Protein AF-K1Y352-F1 (afdb_monomer)

Structure (mmCIF, N/CA/C/O backbone):
data_AF-K1Y352-F1
#
_entry.id   AF-K1Y352-F1
#
loop_
_atom_site.group_PDB
_atom_site.id
_atom_site.type_symbol
_atom_site.label_atom_id
_atom_site.label_alt_id
_atom_site.label_comp_id
_atom_site.label_asym_id
_atom_site.label_entity_id
_atom_site.label_seq_id
_atom_site.pdbx_PDB_ins_code
_atom_site.Cartn_x
_atom_site.Cartn_y
_atom_site.Cartn_z
_atom_site.occupancy
_atom_site.B_iso_or_equiv
_atom_site.auth_seq_id
_atom_site.auth_comp_id
_atom_site.auth_asym_id
_atom_site.auth_atom_id
_atom_site.pdbx_PDB_model_num
ATOM 1 N N . PRO A 1 1 ? 15.267 -23.094 -13.169 1.00 86.44 1 PRO A N 1
ATOM 2 C CA . PRO A 1 1 ? 13.796 -23.038 -12.975 1.00 86.44 1 PRO A CA 1
ATOM 3 C C . PRO A 1 1 ? 13.396 -24.142 -11.999 1.00 86.44 1 PRO A C 1
ATOM 5 O O . PRO A 1 1 ? 14.123 -25.130 -11.937 1.00 86.44 1 PRO A O 1
ATOM 8 N N . LEU A 1 2 ? 12.303 -23.965 -11.250 1.00 92.88 2 LEU A N 1
ATOM 9 C CA . LEU A 1 2 ? 11.813 -25.024 -10.364 1.00 92.88 2 LEU A CA 1
ATOM 10 C C . LEU A 1 2 ? 11.357 -26.228 -11.187 1.00 92.88 2 LEU A C 1
ATOM 12 O O . LEU A 1 2 ? 10.794 -26.067 -12.274 1.00 92.88 2 LEU A O 1
ATOM 16 N N . GLN A 1 3 ? 11.619 -27.415 -10.664 1.00 96.44 3 GLN A N 1
ATOM 17 C CA . GLN A 1 3 ? 11.211 -28.686 -11.232 1.00 96.44 3 GLN A CA 1
ATOM 18 C C . GLN A 1 3 ? 10.075 -29.292 -10.413 1.00 96.44 3 GLN A C 1
ATOM 20 O O . GLN A 1 3 ? 9.779 -28.885 -9.286 1.00 96.44 3 GLN A O 1
ATOM 25 N N . LYS A 1 4 ? 9.395 -30.268 -11.016 1.00 94.38 4 LYS A N 1
ATOM 26 C CA . LYS A 1 4 ? 8.396 -31.059 -10.306 1.00 94.38 4 LYS A CA 1
ATOM 27 C C . LYS A 1 4 ? 9.062 -31.703 -9.082 1.00 94.38 4 LYS A C 1
ATOM 29 O O . LYS A 1 4 ? 10.179 -32.192 -9.183 1.00 94.38 4 LYS A O 1
ATOM 34 N N . ASP A 1 5 ? 8.350 -31.695 -7.959 1.00 95.38 5 ASP A N 1
ATOM 35 C CA . ASP A 1 5 ? 8.768 -32.285 -6.680 1.00 95.38 5 ASP A CA 1
ATOM 36 C C . ASP A 1 5 ? 9.888 -31.534 -5.924 1.00 95.38 5 ASP A C 1
ATOM 38 O O . ASP A 1 5 ? 10.295 -31.975 -4.844 1.00 95.38 5 ASP A O 1
ATOM 42 N N . ASP A 1 6 ? 10.303 -30.350 -6.397 1.00 96.25 6 ASP A N 1
ATOM 43 C CA . ASP A 1 6 ? 11.174 -29.449 -5.634 1.00 96.25 6 ASP A CA 1
ATOM 44 C C . ASP A 1 6 ? 10.541 -29.073 -4.282 1.00 96.25 6 ASP A C 1
ATOM 46 O O . ASP A 1 6 ? 9.389 -28.634 -4.193 1.00 96.25 6 ASP A O 1
ATOM 50 N N . ARG A 1 7 ? 11.324 -29.193 -3.204 1.00 94.19 7 ARG A N 1
ATOM 51 C CA . ARG A 1 7 ? 10.932 -28.789 -1.846 1.00 94.19 7 ARG A CA 1
ATOM 52 C C . ARG A 1 7 ? 11.743 -27.576 -1.407 1.00 94.19 7 ARG A C 1
ATOM 54 O O . ARG A 1 7 ? 12.943 -27.679 -1.176 1.00 94.19 7 ARG A O 1
ATOM 61 N N . LEU A 1 8 ? 11.077 -26.434 -1.252 1.00 92.88 8 LEU A N 1
ATOM 62 C CA . LEU A 1 8 ? 11.696 -25.190 -0.792 1.00 92.88 8 LEU A CA 1
ATOM 63 C C . LEU A 1 8 ? 11.428 -24.970 0.699 1.00 92.88 8 LEU A C 1
ATOM 65 O O . LEU A 1 8 ? 10.279 -24.954 1.145 1.00 92.88 8 LEU A O 1
ATOM 69 N N . CYS A 1 9 ? 12.489 -24.758 1.473 1.00 89.31 9 CYS A N 1
ATOM 70 C CA . CYS A 1 9 ? 12.366 -24.375 2.874 1.00 89.31 9 CYS A CA 1
ATOM 71 C C . CYS A 1 9 ? 11.887 -22.922 2.986 1.00 89.31 9 CYS A C 1
ATOM 73 O O . CYS A 1 9 ? 12.420 -22.025 2.334 1.00 89.31 9 CYS A O 1
ATOM 75 N N . ARG A 1 10 ? 10.904 -22.671 3.853 1.00 84.94 10 ARG A N 1
ATOM 76 C CA . ARG A 1 10 ? 10.492 -21.307 4.212 1.00 84.94 10 ARG A CA 1
ATOM 77 C C . ARG A 1 10 ? 11.432 -20.713 5.262 1.00 84.94 10 ARG A C 1
ATOM 79 O O . ARG A 1 10 ? 11.992 -21.443 6.077 1.00 84.94 10 ARG A O 1
ATOM 86 N N . GLY A 1 11 ? 11.531 -19.385 5.297 1.00 82.19 11 GLY A N 1
ATOM 87 C CA . GLY A 1 11 ? 12.202 -18.675 6.387 1.00 82.19 11 GLY A CA 1
ATOM 88 C C . GLY A 1 11 ? 11.554 -18.929 7.758 1.00 82.19 11 GLY A C 1
ATOM 89 O O . GLY A 1 11 ? 10.399 -19.367 7.860 1.00 82.19 11 GLY A O 1
ATOM 90 N N . ILE A 1 12 ? 12.309 -18.638 8.820 1.00 82.06 12 ILE A N 1
ATOM 91 C CA . ILE A 1 12 ? 11.850 -18.724 10.214 1.00 82.06 12 ILE A CA 1
ATOM 92 C C . ILE A 1 12 ? 10.720 -17.703 10.430 1.00 82.06 12 ILE A C 1
ATOM 94 O O . ILE A 1 12 ? 10.850 -16.540 10.062 1.00 82.06 12 ILE A O 1
ATOM 98 N N . GLY A 1 13 ? 9.603 -18.135 11.022 1.00 71.06 13 GLY A N 1
ATOM 99 C CA . GLY A 1 13 ? 8.450 -17.275 11.319 1.00 71.06 13 GLY A CA 1
ATOM 100 C C . GLY A 1 13 ? 7.119 -18.025 11.293 1.00 71.06 13 GLY A C 1
ATOM 101 O O . GLY A 1 13 ? 7.054 -19.178 10.872 1.00 71.06 13 GLY A O 1
ATOM 102 N N . SER A 1 14 ? 6.042 -17.386 11.737 1.00 66.44 14 SER A N 1
ATOM 103 C CA . SER A 1 14 ? 4.673 -17.823 11.438 1.00 66.44 14 SER A CA 1
ATOM 104 C C . SER A 1 14 ? 3.983 -16.684 10.696 1.00 66.44 14 SER A C 1
ATOM 106 O O . SER A 1 14 ? 4.197 -15.523 11.035 1.00 66.44 14 SER A O 1
ATOM 108 N N . LEU A 1 15 ? 3.213 -17.004 9.656 1.00 62.47 15 LEU A N 1
ATOM 109 C CA . LEU A 1 15 ? 2.310 -16.057 9.006 1.00 62.47 15 LEU A CA 1
ATOM 110 C C . LEU A 1 15 ? 0.922 -16.338 9.588 1.00 62.47 15 LEU A C 1
ATOM 112 O O . LEU A 1 15 ? 0.256 -17.244 9.092 1.00 62.47 15 LEU A O 1
ATOM 116 N N . PRO A 1 16 ? 0.519 -15.671 10.686 1.00 61.06 16 PRO A N 1
ATOM 117 C CA . PRO A 1 16 ? -0.725 -16.009 11.366 1.00 61.06 16 PRO A CA 1
ATOM 118 C C . PRO A 1 16 ? -1.948 -15.709 10.496 1.00 61.06 16 PRO A C 1
ATOM 120 O O . PRO A 1 16 ? -2.931 -16.427 10.601 1.00 61.06 16 PRO A O 1
ATOM 123 N N . GLU A 1 17 ? -1.873 -14.699 9.620 1.00 63.72 17 GLU A N 1
ATOM 124 C CA . GLU A 1 17 ? -2.944 -14.304 8.700 1.00 63.72 17 GLU A CA 1
ATOM 125 C C . GLU A 1 17 ? -2.365 -13.702 7.399 1.00 63.72 17 GLU A C 1
ATOM 127 O O . GLU A 1 17 ? -1.307 -13.058 7.431 1.00 63.72 17 GLU A O 1
ATOM 132 N N . PRO A 1 18 ? -3.037 -13.866 6.243 1.00 67.50 18 PRO A N 1
ATOM 133 C CA . PRO A 1 18 ? -2.634 -13.242 4.989 1.00 67.50 18 PRO A CA 1
ATOM 134 C C . PRO A 1 18 ? -2.855 -11.725 5.034 1.00 67.50 18 PRO A C 1
ATOM 136 O O . PRO A 1 18 ? -3.981 -11.239 5.157 1.00 67.50 18 PRO A O 1
ATOM 139 N N . ARG A 1 19 ? -1.773 -10.960 4.870 1.00 73.00 19 ARG A N 1
ATOM 140 C CA . ARG A 1 19 ? -1.832 -9.498 4.728 1.00 73.00 19 ARG A CA 1
ATOM 141 C C . ARG A 1 19 ? -2.218 -9.122 3.296 1.00 73.00 19 ARG A C 1
ATOM 143 O O . ARG A 1 19 ? -1.859 -9.820 2.348 1.00 73.00 19 ARG A O 1
ATOM 150 N N . ARG A 1 20 ? -2.954 -8.021 3.128 1.00 72.75 20 ARG A N 1
ATOM 151 C CA . ARG A 1 20 ? -3.373 -7.510 1.813 1.00 72.75 20 ARG A CA 1
ATOM 152 C C . ARG A 1 20 ? -2.906 -6.077 1.620 1.00 72.75 20 ARG A C 1
ATOM 154 O O . ARG A 1 20 ? -2.996 -5.267 2.536 1.00 72.75 20 ARG A O 1
ATOM 161 N N . ILE A 1 21 ? -2.452 -5.781 0.410 1.00 80.38 21 ILE A N 1
ATOM 162 C CA . ILE A 1 21 ? -2.125 -4.425 -0.025 1.00 80.38 21 ILE A CA 1
ATOM 163 C C . ILE A 1 21 ? -3.425 -3.766 -0.528 1.00 80.38 21 ILE A C 1
ATOM 165 O O . ILE A 1 21 ? -4.210 -4.449 -1.196 1.00 80.38 21 ILE A O 1
ATOM 169 N N . PRO A 1 22 ? -3.687 -2.482 -0.216 1.00 77.94 22 PRO A N 1
ATOM 170 C CA . PRO A 1 22 ? -4.797 -1.737 -0.808 1.00 77.94 22 PRO A CA 1
ATOM 171 C C . PRO A 1 22 ? -4.781 -1.808 -2.339 1.00 77.94 22 PRO A C 1
ATOM 173 O O . PRO A 1 22 ? -3.720 -1.710 -2.957 1.00 77.94 22 PRO A O 1
ATOM 176 N N . MET A 1 23 ? -5.951 -1.975 -2.960 1.00 82.56 23 MET A N 1
ATOM 177 C CA . MET A 1 23 ? -6.059 -2.184 -4.412 1.00 82.56 23 MET A CA 1
ATOM 178 C C . MET A 1 23 ? -5.504 -1.006 -5.220 1.00 82.56 23 MET A C 1
ATOM 180 O O . MET A 1 23 ? -4.997 -1.201 -6.320 1.00 82.56 23 MET A O 1
ATOM 184 N N . GLU A 1 24 ? -5.569 0.203 -4.670 1.00 84.12 24 GLU A N 1
ATOM 185 C CA . GLU A 1 24 ? -4.992 1.418 -5.241 1.00 84.12 24 GLU A CA 1
ATOM 186 C C . GLU A 1 24 ? -3.457 1.398 -5.335 1.00 84.12 24 GLU A C 1
ATOM 188 O O . GLU A 1 24 ? -2.897 2.103 -6.171 1.00 84.12 24 GLU A O 1
ATOM 193 N N . LEU A 1 25 ? -2.781 0.580 -4.521 1.00 84.69 25 LEU A N 1
ATOM 194 C CA . LEU A 1 25 ? -1.322 0.433 -4.523 1.00 84.69 25 LEU A CA 1
ATOM 195 C C . LEU A 1 25 ? -0.847 -0.759 -5.367 1.00 84.69 25 LEU A C 1
ATOM 197 O O . LEU A 1 25 ? 0.357 -0.938 -5.550 1.00 84.69 25 LEU A O 1
ATOM 201 N N . VAL A 1 26 ? -1.767 -1.579 -5.883 1.00 88.12 26 VAL A N 1
ATOM 202 C CA . VAL A 1 26 ? -1.433 -2.679 -6.793 1.00 88.12 26 VAL A CA 1
ATOM 203 C C . VAL A 1 26 ? -1.160 -2.099 -8.188 1.00 88.12 26 VAL A C 1
ATOM 205 O O . VAL A 1 26 ? -2.038 -1.428 -8.742 1.00 88.12 26 VAL A O 1
ATOM 208 N N . PRO A 1 27 ? 0.023 -2.342 -8.788 1.00 87.44 27 PRO A N 1
ATOM 209 C CA . PRO A 1 27 ? 0.328 -1.860 -10.130 1.00 87.44 27 PRO A CA 1
ATOM 210 C C . PRO A 1 27 ? -0.682 -2.367 -11.163 1.00 87.44 27 PRO A C 1
ATOM 212 O O . PRO A 1 27 ? -1.068 -3.536 -11.154 1.00 87.44 27 PRO A O 1
ATOM 215 N N . LYS A 1 28 ? -1.090 -1.485 -12.079 1.00 87.69 28 LYS A N 1
ATOM 216 C CA . LYS A 1 28 ? -1.951 -1.830 -13.216 1.00 87.69 28 LYS A CA 1
ATOM 217 C C . LYS A 1 28 ? -1.100 -1.929 -14.474 1.00 87.69 28 LYS A C 1
ATOM 219 O O . LYS A 1 28 ? -0.538 -0.926 -14.907 1.00 87.69 28 LYS A O 1
ATOM 224 N N . TYR A 1 29 ? -1.037 -3.118 -15.059 1.00 89.00 29 TYR A N 1
ATOM 225 C CA . TYR A 1 29 ? -0.345 -3.366 -16.321 1.00 89.00 29 TYR A CA 1
ATOM 226 C C . TYR A 1 29 ? -1.337 -3.232 -17.475 1.00 89.00 29 TYR A C 1
ATOM 228 O O . TYR A 1 29 ? -2.445 -3.762 -17.407 1.00 89.00 29 TYR A O 1
ATOM 236 N N . GLN A 1 30 ? -0.961 -2.468 -18.496 1.00 90.88 30 GLN A N 1
ATOM 237 C CA . GLN A 1 30 ? -1.791 -2.177 -19.665 1.00 90.88 30 GLN A CA 1
ATOM 238 C C . GLN A 1 30 ? -1.119 -2.742 -20.914 1.00 90.88 30 GLN A C 1
ATOM 240 O O . GLN A 1 30 ? 0.101 -2.882 -20.942 1.00 90.88 30 GLN A O 1
ATOM 245 N N . GLU A 1 31 ? -1.901 -3.010 -21.958 1.00 94.12 31 GLU A N 1
ATOM 246 C CA . GLU A 1 31 ? -1.365 -3.474 -23.246 1.00 94.12 31 GLU A CA 1
ATOM 247 C C . GLU A 1 31 ? -0.503 -2.412 -23.940 1.00 94.12 31 GLU A C 1
ATOM 249 O O . GLU A 1 31 ? 0.451 -2.756 -24.634 1.00 94.12 31 GLU A O 1
ATOM 254 N N . ARG A 1 32 ? -0.820 -1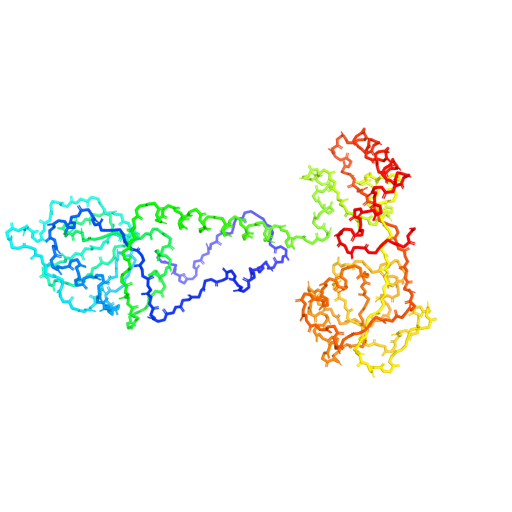.127 -23.727 1.00 96.75 32 ARG A N 1
ATOM 255 C CA . ARG A 1 32 ? -0.026 0.018 -24.183 1.00 96.75 32 ARG A CA 1
ATOM 256 C C . ARG A 1 32 ? 0.796 0.563 -23.023 1.00 96.75 32 ARG A C 1
ATOM 258 O O . ARG A 1 32 ? 0.253 1.102 -22.060 1.00 96.75 32 ARG A O 1
ATOM 265 N N . ILE A 1 33 ? 2.110 0.429 -23.128 1.00 97.38 33 ILE A N 1
ATOM 266 C CA . ILE A 1 33 ? 3.076 0.715 -22.072 1.00 97.38 33 ILE A CA 1
ATOM 267 C C . ILE A 1 33 ? 3.878 1.958 -22.454 1.00 97.38 33 ILE A C 1
ATOM 269 O O . ILE A 1 33 ? 4.450 2.044 -23.539 1.00 97.38 33 ILE A O 1
ATOM 273 N N . ILE A 1 34 ? 3.952 2.924 -21.543 1.00 97.56 34 ILE A N 1
ATOM 274 C CA . ILE A 1 34 ? 4.852 4.071 -21.676 1.00 97.56 34 ILE A CA 1
ATOM 275 C C . ILE A 1 34 ? 6.078 3.791 -20.814 1.00 97.56 34 ILE A C 1
ATOM 277 O O . ILE A 1 34 ? 5.950 3.612 -19.603 1.00 97.56 34 ILE A O 1
ATOM 281 N N . LEU A 1 35 ? 7.253 3.751 -21.439 1.00 98.12 35 LEU A N 1
ATOM 282 C CA . LEU A 1 35 ? 8.529 3.570 -20.753 1.00 98.12 35 LEU A CA 1
ATOM 283 C C . LEU A 1 35 ? 9.315 4.874 -20.782 1.00 98.12 35 LEU A C 1
ATOM 285 O O . LEU A 1 35 ? 9.654 5.387 -21.849 1.00 98.12 35 LEU A O 1
ATOM 289 N N . ARG A 1 36 ? 9.636 5.414 -19.610 1.00 98.56 36 ARG A N 1
ATOM 290 C CA . ARG A 1 36 ? 10.469 6.611 -19.503 1.00 98.56 36 ARG A CA 1
ATOM 291 C C . ARG A 1 36 ? 11.935 6.240 -19.667 1.00 98.56 36 ARG A C 1
ATOM 293 O O . ARG A 1 36 ? 12.423 5.319 -19.010 1.00 98.56 36 ARG A O 1
ATOM 300 N N . ALA A 1 37 ? 12.636 6.964 -20.530 1.00 98.44 37 ALA A N 1
ATOM 301 C CA . ALA A 1 37 ? 14.027 6.699 -20.857 1.00 98.44 37 ALA A CA 1
ATOM 302 C C . ALA A 1 37 ? 14.850 7.988 -20.952 1.00 98.44 37 ALA A C 1
ATOM 304 O O . ALA A 1 37 ? 14.383 9.013 -21.454 1.00 98.44 37 ALA A O 1
ATOM 305 N N . ILE A 1 38 ? 16.091 7.903 -20.480 1.00 98.19 38 ILE A N 1
ATOM 306 C CA . ILE A 1 38 ? 17.109 8.944 -20.632 1.00 98.19 38 ILE A CA 1
ATOM 307 C C . ILE A 1 38 ? 17.900 8.624 -21.911 1.00 98.19 38 ILE A C 1
ATOM 309 O O . ILE A 1 38 ? 18.318 7.474 -22.056 1.00 98.19 38 ILE A O 1
ATOM 313 N N . PRO A 1 39 ? 18.104 9.573 -22.843 1.00 97.69 39 PRO A N 1
ATOM 314 C CA . PRO A 1 39 ? 18.981 9.365 -23.994 1.00 97.69 39 PRO A CA 1
ATOM 315 C C . PRO A 1 39 ? 20.402 8.976 -23.571 1.00 97.69 39 PRO A C 1
ATOM 317 O O . PRO A 1 39 ? 20.900 9.434 -22.544 1.00 97.69 39 PRO A O 1
ATOM 320 N N . GLY A 1 40 ? 21.041 8.135 -24.375 1.00 93.50 40 GLY A N 1
ATOM 321 C CA . GLY A 1 40 ? 22.422 7.716 -24.185 1.00 93.50 40 GLY A CA 1
ATOM 322 C C . GLY A 1 40 ? 22.568 6.317 -23.581 1.00 93.50 40 GLY A C 1
ATOM 323 O O . GLY A 1 40 ? 21.583 5.677 -23.185 1.00 93.50 40 GLY A O 1
ATOM 324 N N . PRO A 1 41 ? 23.808 5.804 -23.514 1.00 92.38 41 PRO A N 1
ATOM 325 C CA . PRO A 1 41 ? 25.063 6.569 -23.579 1.00 92.38 41 PRO A CA 1
ATOM 326 C C . PRO A 1 41 ? 25.622 6.898 -24.976 1.00 92.38 41 PRO A C 1
ATOM 328 O O . PRO A 1 41 ? 26.569 7.672 -25.045 1.00 92.38 41 PRO A O 1
ATOM 331 N N . GLN A 1 42 ? 25.104 6.317 -26.064 1.00 94.12 42 GLN A N 1
ATOM 332 C CA . GLN A 1 42 ? 25.580 6.593 -27.432 1.00 94.12 42 GLN A CA 1
ATOM 333 C C . GLN A 1 42 ? 24.505 7.270 -28.293 1.00 94.12 42 GLN A C 1
ATOM 335 O O . GLN A 1 42 ? 24.367 6.977 -29.478 1.00 94.12 42 GLN A O 1
ATOM 340 N N . ASP A 1 43 ? 23.698 8.148 -27.703 1.00 94.19 43 ASP A N 1
ATOM 341 C CA . ASP A 1 43 ? 22.626 8.866 -28.397 1.00 94.19 43 ASP A CA 1
ATOM 342 C C . ASP A 1 43 ? 23.146 9.774 -29.522 1.00 94.19 43 ASP A C 1
ATOM 344 O O . ASP A 1 43 ? 22.474 9.929 -30.543 1.00 94.19 43 ASP A O 1
ATOM 348 N N . ASP A 1 44 ? 24.389 10.256 -29.420 1.00 94.00 44 ASP A N 1
ATOM 349 C CA . ASP A 1 44 ? 25.090 10.991 -30.483 1.00 94.00 44 ASP A CA 1
ATOM 350 C C . ASP A 1 44 ? 25.275 10.171 -31.781 1.00 94.00 44 ASP A C 1
ATOM 352 O O . ASP A 1 44 ? 25.634 10.719 -32.827 1.00 94.00 44 ASP A O 1
ATOM 356 N N . TYR A 1 45 ? 25.027 8.855 -31.751 1.00 94.12 45 TYR A N 1
ATOM 357 C CA . TYR A 1 45 ? 25.106 7.984 -32.928 1.00 94.12 45 TYR A CA 1
ATOM 358 C C . TYR A 1 45 ? 23.775 7.926 -33.687 1.00 94.12 45 TYR A C 1
ATOM 360 O O . TYR A 1 45 ? 23.727 7.306 -34.748 1.00 94.12 45 TYR A O 1
ATOM 368 N N . PHE A 1 46 ? 22.705 8.548 -33.182 1.00 93.00 46 PHE A N 1
ATOM 369 C CA . PHE A 1 46 ? 21.339 8.294 -33.641 1.00 93.00 46 PHE A CA 1
ATOM 370 C C . PHE A 1 46 ? 20.506 9.549 -33.918 1.00 93.00 46 PHE A C 1
ATOM 372 O O . PHE A 1 46 ? 19.304 9.435 -33.820 1.00 93.00 46 PHE A O 1
ATOM 379 N N . GLU A 1 47 ? 21.065 10.712 -34.272 1.00 87.50 47 GLU A N 1
ATOM 380 C CA . GLU A 1 47 ? 20.326 11.980 -34.531 1.00 87.50 47 GLU A CA 1
ATOM 381 C C . GLU A 1 47 ? 18.842 11.820 -34.976 1.00 87.50 47 GLU A C 1
ATOM 383 O O . GLU A 1 47 ? 17.952 11.897 -34.134 1.00 87.50 47 GLU A O 1
ATOM 388 N N . GLU A 1 48 ? 18.547 11.498 -36.245 1.00 91.00 48 GLU A N 1
ATOM 389 C CA . GLU A 1 48 ? 17.162 11.246 -36.724 1.00 91.00 48 GLU A CA 1
ATOM 390 C C . GLU A 1 48 ? 16.497 10.006 -36.081 1.00 91.00 48 GLU A C 1
ATOM 392 O O . GLU A 1 48 ? 15.270 9.884 -35.973 1.00 91.00 48 GLU A O 1
ATOM 397 N N . GLY A 1 49 ? 17.313 9.040 -35.664 1.00 95.12 49 GLY A N 1
ATOM 398 C CA . GLY A 1 49 ? 16.884 7.832 -34.969 1.00 95.12 49 GLY A CA 1
ATOM 399 C C . GLY A 1 49 ? 16.320 8.098 -33.570 1.00 95.12 49 GLY A C 1
ATOM 400 O O . GLY A 1 49 ? 15.406 7.387 -33.160 1.00 95.12 49 GLY A O 1
ATOM 401 N N . LEU A 1 50 ? 16.792 9.126 -32.856 1.00 96.44 50 LEU A N 1
ATOM 402 C CA . LEU A 1 50 ? 16.272 9.552 -31.553 1.00 96.44 50 LEU A CA 1
ATOM 403 C C . LEU A 1 50 ? 14.842 10.054 -31.691 1.00 96.44 50 LEU A C 1
ATOM 405 O O . LEU A 1 50 ? 13.973 9.652 -30.914 1.00 96.44 50 LEU A O 1
ATOM 409 N N . ASP A 1 51 ? 14.589 10.882 -32.702 1.00 96.25 51 ASP A N 1
ATOM 410 C CA . ASP A 1 51 ? 13.247 11.383 -32.982 1.00 96.25 51 ASP A CA 1
ATOM 411 C C . ASP A 1 51 ? 12.314 10.223 -33.322 1.00 96.25 51 ASP A C 1
ATOM 413 O O . ASP A 1 51 ? 11.226 10.115 -32.753 1.00 96.25 51 ASP A O 1
ATOM 417 N N . THR A 1 52 ? 12.768 9.286 -34.161 1.00 97.69 52 THR A N 1
ATOM 418 C CA . THR A 1 52 ? 12.018 8.058 -34.472 1.00 97.69 52 THR A CA 1
ATOM 419 C C . THR A 1 52 ? 11.725 7.252 -33.203 1.00 97.69 52 THR A C 1
ATOM 421 O O . THR A 1 52 ? 10.582 6.858 -32.974 1.00 97.69 52 THR A O 1
ATOM 424 N N . PHE A 1 53 ? 12.724 7.053 -32.342 1.00 98.31 53 PHE A N 1
ATOM 425 C CA . PHE A 1 53 ? 12.623 6.269 -31.112 1.00 98.31 53 PHE A CA 1
ATOM 426 C C . PHE A 1 53 ? 11.620 6.842 -30.101 1.00 98.31 53 PHE A C 1
ATOM 428 O O . PHE A 1 53 ? 10.835 6.090 -29.524 1.00 98.31 53 PHE A O 1
ATOM 435 N N . PHE A 1 54 ? 11.610 8.162 -29.892 1.00 98.19 54 PHE A N 1
ATOM 436 C CA . PHE A 1 54 ? 10.720 8.808 -28.917 1.00 98.19 54 PHE A CA 1
ATOM 437 C C . PHE A 1 54 ? 9.336 9.185 -29.478 1.00 98.19 54 PHE A C 1
ATOM 439 O O . PHE A 1 54 ? 8.400 9.422 -28.707 1.00 98.19 54 PHE A O 1
ATOM 446 N N . SER A 1 55 ? 9.172 9.245 -30.803 1.00 97.56 55 SER A N 1
ATOM 447 C CA . SER A 1 55 ? 7.880 9.558 -31.437 1.00 97.56 55 SER A CA 1
ATOM 448 C C . SER A 1 55 ? 7.068 8.326 -31.840 1.00 97.56 55 SER A C 1
ATOM 450 O O . SER A 1 55 ? 5.840 8.418 -31.905 1.00 97.56 55 SER A O 1
ATOM 452 N N . SER A 1 56 ? 7.724 7.184 -32.067 1.00 98.00 56 SER A N 1
ATOM 453 C CA . SER A 1 56 ? 7.088 5.965 -32.576 1.00 98.00 56 SER A CA 1
ATOM 454 C C . SER A 1 56 ? 6.552 5.046 -31.480 1.00 98.00 56 SER A C 1
ATOM 456 O O . SER A 1 56 ? 6.908 5.142 -30.303 1.00 98.00 56 SER A O 1
ATOM 458 N N . GLU A 1 57 ? 5.709 4.106 -31.901 1.00 98.19 57 GLU A N 1
ATOM 459 C CA . GLU A 1 57 ? 5.320 2.945 -31.105 1.00 98.19 57 GLU A CA 1
ATOM 460 C C . GLU A 1 57 ? 6.014 1.691 -31.628 1.00 98.19 57 GLU A C 1
ATOM 462 O O . GLU A 1 57 ? 6.218 1.527 -32.833 1.00 98.19 57 GLU A O 1
ATOM 467 N N . PHE A 1 58 ? 6.350 0.795 -30.708 1.00 98.56 58 PHE A N 1
ATOM 468 C CA . PHE A 1 58 ? 6.980 -0.482 -31.003 1.00 98.56 58 PHE A CA 1
ATOM 469 C C . PHE A 1 58 ? 6.172 -1.618 -30.386 1.00 98.56 58 PHE A C 1
ATOM 471 O O . PHE A 1 58 ? 5.615 -1.471 -29.305 1.00 98.56 58 PHE A O 1
ATOM 478 N N . VAL A 1 59 ? 6.128 -2.768 -31.043 1.00 98.56 59 VAL A N 1
ATOM 479 C CA . VAL A 1 59 ? 5.409 -3.958 -30.583 1.00 98.56 59 VAL A CA 1
ATOM 480 C C . VAL A 1 59 ? 6.401 -4.951 -29.991 1.00 98.56 59 VAL A C 1
ATOM 482 O O . VAL A 1 59 ? 7.415 -5.267 -30.618 1.00 98.56 59 VAL A O 1
ATOM 485 N N . VAL A 1 60 ? 6.110 -5.470 -28.798 1.00 98.25 60 VAL A N 1
ATOM 486 C CA . VAL A 1 60 ? 6.885 -6.551 -28.177 1.00 98.25 60 VAL A CA 1
ATOM 487 C C . VAL A 1 60 ? 6.801 -7.794 -29.060 1.00 98.25 60 VAL A C 1
ATOM 489 O O . VAL A 1 60 ? 5.710 -8.281 -29.360 1.00 98.25 60 VAL A O 1
ATOM 492 N N . SER A 1 61 ? 7.954 -8.302 -29.491 1.00 97.44 61 SER A N 1
ATOM 493 C CA . SER A 1 61 ? 8.032 -9.496 -30.336 1.00 97.44 61 SER A CA 1
ATOM 494 C C . SER A 1 61 ? 7.961 -10.789 -29.514 1.00 97.44 61 SER A C 1
ATOM 496 O O . SER A 1 61 ? 7.998 -10.769 -28.285 1.00 97.44 61 SER A O 1
ATOM 498 N N . HIS A 1 62 ? 7.921 -11.937 -30.196 1.00 95.94 62 HIS A N 1
ATOM 499 C CA . HIS A 1 62 ? 8.051 -13.247 -29.549 1.00 95.94 62 HIS A CA 1
ATOM 500 C C . HIS A 1 62 ? 9.457 -13.513 -28.976 1.00 95.94 62 HIS A C 1
ATOM 502 O O . HIS A 1 62 ? 9.618 -14.412 -28.154 1.00 95.94 62 HIS A O 1
ATOM 508 N N . GLU A 1 63 ? 10.465 -12.722 -29.355 1.00 94.25 63 GLU A N 1
ATOM 509 C CA . GLU A 1 63 ? 11.816 -12.778 -28.790 1.00 94.25 63 GLU A CA 1
ATOM 510 C C . GLU A 1 63 ? 11.924 -11.870 -27.551 1.00 94.25 63 GLU A C 1
ATOM 512 O O . GLU A 1 63 ? 12.637 -10.862 -27.538 1.00 94.25 63 GLU A O 1
ATOM 517 N N . ALA A 1 64 ? 11.178 -12.222 -26.502 1.00 92.50 64 ALA A N 1
ATOM 518 C CA . ALA A 1 64 ? 11.162 -11.518 -25.223 1.00 92.50 64 ALA A CA 1
ATOM 519 C C . ALA A 1 64 ? 11.434 -12.487 -24.065 1.00 92.50 64 ALA A C 1
ATOM 521 O O . ALA A 1 64 ? 10.687 -13.440 -23.840 1.00 92.50 64 ALA A O 1
ATOM 522 N N . ASN A 1 65 ? 12.526 -12.265 -23.332 1.00 93.38 65 ASN A N 1
ATOM 523 C CA . ASN A 1 65 ? 12.917 -13.094 -22.193 1.00 93.38 65 ASN A CA 1
ATOM 524 C C . ASN A 1 65 ? 13.691 -12.278 -21.138 1.00 93.38 65 ASN A C 1
ATOM 526 O O . ASN A 1 65 ? 13.791 -11.056 -21.208 1.00 93.38 65 ASN A O 1
ATOM 530 N N . ARG A 1 66 ? 14.241 -12.957 -20.126 1.00 92.00 66 ARG A N 1
ATOM 531 C CA . ARG A 1 66 ? 14.952 -12.327 -18.999 1.00 92.00 66 ARG A CA 1
ATOM 532 C C . ARG A 1 66 ? 16.298 -11.682 -19.371 1.00 92.00 66 ARG A C 1
ATOM 534 O O . ARG A 1 66 ? 16.816 -10.900 -18.572 1.00 92.00 66 ARG A O 1
ATOM 541 N N . MET A 1 67 ? 16.838 -11.960 -20.561 1.00 92.31 67 MET A N 1
ATOM 542 C CA . MET A 1 67 ? 18.021 -11.284 -21.108 1.00 92.31 67 MET A CA 1
ATOM 543 C C . MET A 1 67 ? 17.632 -9.957 -21.764 1.00 92.31 67 MET A C 1
ATOM 545 O O . MET A 1 67 ? 18.275 -8.935 -21.525 1.00 92.31 67 MET A O 1
ATOM 549 N N . GLY A 1 68 ? 16.548 -9.944 -22.540 1.00 94.88 68 GLY A N 1
ATOM 550 C CA . GLY A 1 68 ? 16.047 -8.728 -23.162 1.00 94.88 68 GLY A CA 1
ATOM 551 C C . GLY A 1 68 ? 14.754 -8.918 -23.944 1.00 94.88 68 GLY A C 1
ATOM 552 O O . GLY A 1 68 ? 14.311 -10.034 -24.213 1.00 94.88 68 GLY A O 1
ATOM 553 N N . TYR A 1 69 ? 14.136 -7.791 -24.279 1.00 97.38 69 TYR A N 1
ATOM 554 C CA . TYR A 1 69 ? 12.876 -7.709 -25.007 1.00 97.38 69 TYR A CA 1
ATOM 555 C C . TYR A 1 69 ? 13.139 -7.076 -26.364 1.00 97.38 69 TYR A C 1
ATOM 557 O O . TYR A 1 69 ? 13.397 -5.872 -26.445 1.00 97.38 69 TYR A O 1
ATOM 565 N N . ARG A 1 70 ? 13.081 -7.883 -27.428 1.00 97.44 70 ARG A N 1
ATOM 566 C CA . ARG A 1 70 ? 13.155 -7.371 -28.795 1.00 97.44 70 ARG A CA 1
ATOM 567 C C . ARG A 1 70 ? 11.814 -6.782 -29.200 1.00 97.44 70 ARG A C 1
ATOM 569 O O . ARG A 1 70 ? 10.766 -7.416 -29.037 1.00 97.44 70 ARG A O 1
ATOM 576 N N . LEU A 1 71 ? 11.868 -5.588 -29.769 1.00 98.38 71 LEU A N 1
ATOM 577 C CA . LEU A 1 71 ? 10.712 -4.857 -30.254 1.00 98.38 71 LEU A CA 1
ATOM 578 C C . LEU A 1 71 ? 10.705 -4.812 -31.781 1.00 98.38 71 LEU A C 1
ATOM 580 O O . LEU A 1 71 ? 11.749 -4.911 -32.419 1.00 98.38 71 LEU A O 1
ATOM 584 N N . THR A 1 72 ? 9.517 -4.658 -32.353 1.00 98.19 72 THR A N 1
ATOM 585 C CA . THR A 1 72 ? 9.297 -4.488 -33.792 1.00 98.19 72 THR A CA 1
ATOM 586 C C . THR A 1 72 ? 8.592 -3.166 -34.060 1.00 98.19 72 THR A C 1
ATOM 588 O O . THR A 1 72 ? 7.651 -2.815 -33.354 1.00 98.19 72 THR A O 1
ATOM 591 N N . GLY A 1 73 ? 9.045 -2.403 -35.048 1.00 97.56 73 GLY A N 1
ATOM 592 C CA . GLY A 1 73 ? 8.464 -1.104 -35.382 1.00 97.56 73 GLY A CA 1
ATOM 593 C C . GLY A 1 73 ? 9.284 -0.349 -36.428 1.00 97.56 73 GLY A C 1
ATOM 594 O O . GLY A 1 73 ? 10.086 -0.967 -37.142 1.00 97.56 73 GLY A O 1
ATOM 595 N N . PRO A 1 74 ? 9.098 0.979 -36.535 1.00 97.62 74 PRO A N 1
ATOM 596 C CA . PRO A 1 74 ? 9.898 1.819 -37.419 1.00 97.62 74 PRO A CA 1
ATOM 597 C C . PRO A 1 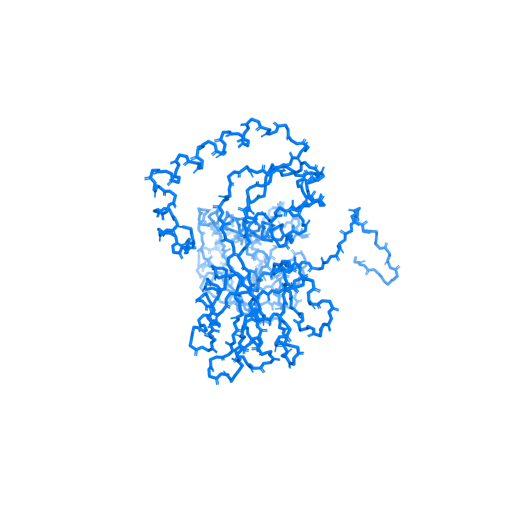74 ? 11.396 1.625 -37.165 1.00 97.62 74 PRO A C 1
ATOM 599 O O . PRO A 1 74 ? 11.855 1.689 -36.026 1.00 97.62 74 PRO A O 1
ATOM 602 N N . ALA A 1 75 ? 12.157 1.360 -38.228 1.00 96.62 75 ALA A N 1
ATOM 603 C CA . ALA A 1 75 ? 13.588 1.113 -38.110 1.00 96.62 75 ALA A CA 1
ATOM 604 C C . ALA A 1 75 ? 14.318 2.382 -37.649 1.00 96.62 75 ALA A C 1
ATOM 606 O O . ALA A 1 75 ? 14.222 3.435 -38.282 1.00 96.62 75 ALA A O 1
ATOM 607 N N . ILE A 1 76 ? 15.077 2.264 -36.563 1.00 96.94 76 ILE A N 1
ATOM 608 C CA . ILE A 1 76 ? 15.866 3.366 -36.017 1.00 96.94 76 ILE A CA 1
ATOM 609 C C . ILE A 1 76 ? 17.155 3.479 -36.813 1.00 96.94 76 ILE A C 1
ATOM 611 O O . ILE A 1 76 ? 17.975 2.559 -36.842 1.00 96.94 76 ILE A O 1
ATOM 615 N N . LYS A 1 77 ? 17.327 4.626 -37.467 1.00 93.88 77 LYS A N 1
ATOM 616 C CA . LYS A 1 77 ? 18.516 4.905 -38.264 1.00 93.88 77 LYS A CA 1
ATOM 617 C C . LYS A 1 77 ? 19.667 5.340 -37.374 1.00 93.88 77 LYS A C 1
ATOM 619 O O . LYS A 1 77 ? 19.527 6.217 -36.524 1.00 93.88 77 LYS A O 1
ATOM 624 N N . GLN A 1 78 ? 20.821 4.747 -37.629 1.00 90.88 78 GLN A N 1
ATOM 625 C CA . GLN A 1 78 ? 22.086 5.204 -37.087 1.00 90.88 78 GLN A 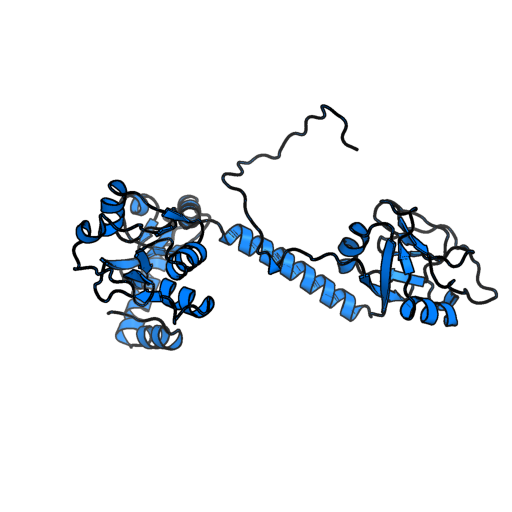CA 1
ATOM 626 C C . GLN A 1 78 ? 22.732 6.204 -38.054 1.00 90.88 78 GLN A C 1
ATOM 628 O O . GLN A 1 78 ? 22.560 6.113 -39.271 1.00 90.88 78 GLN A O 1
ATOM 633 N N . LYS A 1 79 ? 23.490 7.158 -37.516 1.00 90.31 79 LYS A N 1
ATOM 634 C CA . LYS A 1 79 ? 24.240 8.149 -38.285 1.00 90.31 79 LYS A CA 1
ATOM 635 C C . LYS A 1 79 ? 25.289 7.473 -39.171 1.00 90.31 79 LYS A C 1
ATOM 637 O O . LYS A 1 79 ? 26.027 6.593 -38.722 1.00 90.31 79 LYS A O 1
ATOM 642 N N . ALA A 1 80 ? 25.392 7.925 -40.421 1.00 85.12 80 ALA A N 1
ATOM 643 C CA . ALA A 1 80 ? 26.390 7.429 -41.363 1.00 85.12 80 ALA A CA 1
ATOM 644 C C . ALA A 1 80 ? 27.820 7.598 -40.812 1.00 85.12 80 ALA A C 1
ATOM 646 O O . ALA A 1 80 ? 28.158 8.626 -40.225 1.00 85.12 80 ALA A O 1
ATOM 647 N N . GLY A 1 81 ? 28.660 6.576 -40.999 1.00 82.44 81 GLY A N 1
ATOM 648 C CA . GLY A 1 81 ? 30.057 6.574 -40.549 1.00 82.44 81 GLY A CA 1
ATOM 649 C C . GLY A 1 81 ? 30.276 6.218 -39.072 1.00 82.44 81 GLY A C 1
ATOM 650 O O . GLY A 1 81 ? 31.425 6.094 -38.653 1.00 82.44 81 GLY A O 1
ATOM 651 N N . LYS A 1 82 ? 29.216 6.013 -38.278 1.00 86.38 82 LYS A N 1
ATOM 652 C CA . LYS A 1 82 ? 29.328 5.448 -36.924 1.00 86.38 82 LYS A CA 1
ATOM 653 C C . LYS A 1 82 ? 29.290 3.914 -36.981 1.00 86.38 82 LYS A C 1
ATOM 655 O O . LYS A 1 82 ? 28.569 3.360 -37.811 1.00 86.38 82 LYS A O 1
ATOM 660 N N . PRO A 1 83 ? 30.040 3.206 -36.118 1.00 82.12 83 PRO A N 1
ATOM 661 C CA . PRO A 1 83 ? 30.040 1.750 -36.124 1.00 82.12 83 PRO A CA 1
ATOM 662 C C . PRO A 1 83 ? 28.717 1.201 -35.567 1.00 82.12 83 PRO A C 1
ATOM 664 O O . PRO A 1 83 ? 28.209 1.677 -34.550 1.00 82.12 83 PRO A O 1
ATOM 667 N N . SER A 1 84 ? 28.175 0.167 -36.214 1.00 72.38 84 SER A N 1
ATOM 668 C CA . SER A 1 84 ? 26.960 -0.541 -35.772 1.00 72.38 84 SER A CA 1
ATOM 669 C C . SER A 1 84 ? 27.193 -1.473 -34.580 1.00 72.38 84 SER A C 1
ATOM 671 O O . SER A 1 84 ? 26.251 -2.013 -34.004 1.00 72.38 84 SER A O 1
ATOM 673 N N . SER A 1 85 ? 28.457 -1.686 -34.225 1.00 83.38 85 SER A N 1
ATOM 674 C CA . SER A 1 85 ? 28.882 -2.438 -33.054 1.00 83.38 85 SER A CA 1
ATOM 675 C C . SER A 1 85 ? 29.966 -1.676 -32.302 1.00 83.38 85 SER A C 1
ATOM 677 O O . SER A 1 85 ? 30.869 -1.108 -32.913 1.00 83.38 85 SER A O 1
ATOM 679 N N . ILE A 1 86 ? 29.898 -1.705 -30.981 1.00 86.69 86 ILE A N 1
ATOM 680 C CA . ILE A 1 86 ? 30.920 -1.195 -30.069 1.00 86.69 86 ILE A CA 1
ATOM 681 C C . ILE A 1 86 ? 31.750 -2.351 -29.515 1.00 86.69 86 ILE A C 1
ATOM 683 O O . ILE A 1 86 ? 31.351 -3.516 -29.594 1.00 86.69 86 ILE A O 1
ATOM 687 N N . ILE A 1 87 ? 32.906 -2.025 -28.933 1.00 86.50 87 ILE A N 1
ATOM 688 C CA . ILE A 1 87 ? 33.629 -2.980 -28.091 1.00 86.50 87 ILE A CA 1
ATOM 689 C C . ILE A 1 87 ? 32.662 -3.438 -27.003 1.00 86.50 87 ILE A C 1
ATOM 691 O O . ILE A 1 87 ? 32.026 -2.612 -26.350 1.00 86.50 87 ILE A O 1
ATOM 695 N N . SER A 1 88 ? 32.538 -4.755 -26.852 1.00 86.06 88 SER A N 1
ATOM 696 C CA . SER A 1 88 ? 31.663 -5.361 -25.860 1.00 86.06 88 SER A CA 1
ATOM 697 C C . SER A 1 88 ? 31.911 -4.755 -24.483 1.00 86.06 88 SER A C 1
ATOM 699 O O . SER A 1 88 ? 33.010 -4.859 -23.941 1.00 86.06 88 SER A O 1
ATOM 701 N N . GLU A 1 89 ? 30.878 -4.142 -23.918 1.00 87.75 89 GLU A N 1
ATOM 702 C CA . GLU A 1 89 ? 30.947 -3.466 -22.627 1.00 87.75 89 GLU A CA 1
ATOM 703 C C . GLU A 1 89 ? 29.866 -3.977 -21.678 1.00 87.75 89 GLU A C 1
ATOM 705 O O . GLU A 1 89 ? 28.850 -4.555 -22.094 1.00 87.75 89 GLU A O 1
ATOM 710 N N . SER A 1 90 ? 30.086 -3.738 -20.387 1.00 86.75 90 SER A N 1
ATOM 711 C CA . SER A 1 90 ? 29.110 -4.037 -19.349 1.00 86.75 90 SER A CA 1
ATOM 712 C C . SER A 1 90 ? 27.780 -3.354 -19.655 1.00 86.75 90 SER A C 1
ATOM 714 O O . SER A 1 90 ? 27.715 -2.173 -20.002 1.00 86.75 90 SER A O 1
ATOM 716 N N . SER A 1 91 ? 26.700 -4.112 -19.531 1.00 85.62 91 SER A N 1
ATOM 717 C CA . SER A 1 91 ? 25.345 -3.638 -19.776 1.00 85.62 91 SER A CA 1
ATOM 718 C C . SER A 1 91 ? 24.560 -3.560 -18.473 1.00 85.62 91 SER A C 1
ATOM 720 O O . SER A 1 91 ? 24.713 -4.397 -17.587 1.00 85.62 91 SER A O 1
ATOM 722 N N . LEU A 1 92 ? 23.729 -2.527 -18.357 1.00 89.44 92 LEU A N 1
ATOM 723 C CA . LEU A 1 92 ? 22.807 -2.347 -17.241 1.00 89.44 92 LEU A CA 1
ATOM 724 C C . LEU A 1 92 ? 21.374 -2.620 -17.716 1.00 89.44 92 LEU A C 1
ATOM 726 O O . LEU A 1 92 ? 21.038 -2.257 -18.851 1.00 89.44 92 LEU A O 1
ATOM 730 N N . PRO A 1 93 ? 20.511 -3.203 -16.862 1.00 95.00 93 PRO A N 1
ATOM 731 C CA . PRO A 1 93 ? 19.092 -3.329 -17.163 1.00 95.00 93 PRO A CA 1
ATOM 732 C C . PRO A 1 93 ? 18.479 -1.975 -17.528 1.00 95.00 93 PRO A C 1
ATOM 734 O O . PRO A 1 93 ? 18.725 -0.971 -16.861 1.00 95.00 93 PRO A O 1
ATOM 737 N N . GLY A 1 94 ? 17.678 -1.965 -18.588 1.00 96.69 94 GLY A N 1
ATOM 738 C CA . GLY A 1 94 ? 17.059 -0.773 -19.158 1.00 96.69 94 GLY A CA 1
ATOM 739 C C . GLY A 1 94 ? 17.802 -0.187 -20.355 1.00 96.69 94 GLY A C 1
ATOM 740 O O . GLY A 1 94 ? 17.190 0.569 -21.104 1.00 96.69 94 GLY A O 1
ATOM 741 N N . GLY A 1 95 ? 19.070 -0.541 -20.588 1.00 96.56 95 GLY A N 1
ATOM 742 C CA . GLY A 1 95 ? 19.778 -0.122 -21.801 1.00 96.56 95 GLY A CA 1
ATOM 743 C C . GLY A 1 95 ? 19.044 -0.593 -23.059 1.00 96.56 95 GLY A C 1
ATOM 744 O O . GLY A 1 95 ? 18.647 -1.754 -23.141 1.00 96.56 95 GLY A O 1
ATOM 745 N N . VAL A 1 96 ? 18.851 0.297 -24.030 1.00 97.31 96 VAL A N 1
ATOM 746 C CA . VAL A 1 96 ? 18.135 -0.002 -25.274 1.00 97.31 96 VAL A CA 1
ATOM 747 C C . VAL A 1 96 ? 19.123 -0.087 -26.422 1.00 97.31 96 VAL A C 1
ATOM 749 O O . VAL A 1 96 ? 19.613 0.932 -26.904 1.00 97.31 96 VAL A O 1
ATOM 752 N N . GLN A 1 97 ? 19.421 -1.309 -26.847 1.00 95.50 97 GLN A N 1
ATOM 753 C CA . GLN A 1 97 ? 20.331 -1.588 -27.950 1.00 95.50 97 GLN A CA 1
ATOM 754 C C . GLN A 1 97 ? 19.638 -1.460 -29.300 1.00 95.50 97 GLN A C 1
ATOM 756 O O . GLN A 1 97 ? 18.507 -1.922 -29.458 1.00 95.50 97 GLN A O 1
ATOM 761 N N . ILE A 1 98 ? 20.355 -0.910 -30.279 1.00 95.50 98 ILE A N 1
ATOM 762 C CA . ILE A 1 98 ? 19.931 -0.857 -31.679 1.00 95.50 98 ILE A CA 1
ATOM 763 C C . ILE A 1 98 ? 20.904 -1.700 -32.522 1.00 95.50 98 ILE A C 1
ATOM 765 O O . ILE A 1 98 ? 22.019 -1.260 -32.800 1.00 95.50 98 ILE A O 1
ATOM 769 N N . PRO A 1 99 ? 20.525 -2.927 -32.921 1.00 93.06 99 PRO A N 1
ATOM 770 C CA . PRO A 1 99 ? 21.294 -3.736 -33.862 1.00 93.06 99 PRO A CA 1
ATOM 771 C C . PRO A 1 99 ? 21.225 -3.171 -35.296 1.00 93.06 99 PRO A C 1
ATOM 773 O O . PRO A 1 99 ? 20.399 -2.301 -35.576 1.00 93.06 99 PRO A O 1
ATOM 776 N N . PRO A 1 100 ? 21.999 -3.722 -36.255 1.00 90.75 100 PRO A N 1
ATOM 777 C CA . PRO A 1 100 ? 22.002 -3.265 -37.653 1.00 90.75 100 PRO A CA 1
ATOM 778 C C . PRO A 1 100 ? 20.640 -3.287 -38.365 1.00 90.75 100 PRO A C 1
ATOM 780 O O . PRO A 1 100 ? 20.444 -2.567 -39.337 1.00 90.75 100 PRO A O 1
ATOM 783 N N . ASN A 1 101 ? 19.689 -4.101 -37.897 1.00 92.56 101 ASN A N 1
ATOM 784 C CA . ASN A 1 101 ? 18.326 -4.140 -38.437 1.00 92.56 101 ASN A CA 1
ATOM 785 C C . ASN A 1 101 ? 17.430 -2.984 -37.938 1.00 92.56 101 ASN A C 1
ATOM 787 O O . ASN A 1 101 ? 16.262 -2.913 -38.322 1.00 92.56 101 ASN A O 1
ATOM 791 N N . GLY A 1 102 ? 17.947 -2.109 -37.068 1.00 94.88 102 GLY A N 1
ATOM 792 C CA . GLY A 1 102 ? 17.249 -0.937 -36.539 1.00 94.88 102 GLY A CA 1
ATOM 793 C C . GLY A 1 102 ? 16.141 -1.250 -35.530 1.00 94.88 102 GLY A C 1
ATOM 794 O O . GLY A 1 102 ? 15.383 -0.347 -35.181 1.00 94.88 102 GLY A O 1
ATOM 795 N N . GLN A 1 103 ? 16.012 -2.505 -35.081 1.00 97.44 103 GLN A N 1
ATOM 796 C CA . GLN A 1 103 ? 14.933 -2.947 -34.193 1.00 97.44 103 GLN A CA 1
ATOM 797 C C . GLN A 1 103 ? 15.383 -2.923 -32.722 1.00 97.44 103 GLN A C 1
ATOM 799 O O . GLN A 1 103 ? 16.330 -3.638 -32.381 1.00 97.44 103 GLN A O 1
ATOM 804 N N . PRO A 1 104 ? 14.734 -2.145 -31.833 1.00 97.69 104 PRO A N 1
ATOM 805 C CA . PRO A 1 104 ? 15.194 -1.985 -30.457 1.00 97.69 104 PRO A CA 1
ATOM 806 C C . PRO A 1 104 ? 15.207 -3.293 -29.661 1.00 97.69 104 PRO A C 1
ATOM 808 O O . PRO A 1 104 ? 14.298 -4.117 -29.772 1.00 97.69 104 PRO A O 1
ATOM 811 N N . ILE A 1 105 ? 16.188 -3.435 -28.771 1.00 97.25 105 ILE A N 1
ATOM 812 C CA . ILE A 1 105 ? 16.222 -4.476 -27.741 1.00 97.25 105 ILE A CA 1
ATOM 813 C C . ILE A 1 105 ? 16.385 -3.804 -26.378 1.00 97.25 105 ILE A C 1
ATOM 815 O O . ILE A 1 105 ? 17.417 -3.189 -26.113 1.00 97.25 105 ILE A O 1
ATOM 819 N N . ILE A 1 106 ? 15.392 -3.933 -25.496 1.00 97.56 106 ILE A N 1
ATOM 820 C CA . ILE A 1 106 ? 15.508 -3.477 -24.103 1.00 97.56 106 ILE A CA 1
ATOM 821 C C . ILE A 1 106 ? 16.214 -4.570 -23.300 1.00 97.56 106 ILE A C 1
ATOM 823 O O . ILE A 1 106 ? 15.703 -5.684 -23.198 1.00 97.56 106 ILE A O 1
ATOM 827 N N . LEU A 1 107 ? 17.368 -4.265 -22.712 1.00 96.12 107 LEU A N 1
ATOM 828 C CA . LEU A 1 107 ? 18.128 -5.209 -21.894 1.00 96.12 107 LEU A CA 1
ATOM 829 C C . LEU A 1 107 ? 17.514 -5.377 -20.501 1.00 96.12 107 LEU A C 1
ATOM 831 O O . LEU A 1 107 ? 17.106 -4.400 -19.872 1.00 96.12 107 LEU A O 1
ATOM 835 N N . LEU A 1 108 ? 17.491 -6.611 -19.998 1.00 94.44 108 LEU A N 1
ATOM 836 C CA . LEU A 1 108 ? 17.013 -6.964 -18.659 1.00 94.44 108 LEU A CA 1
ATOM 837 C C . LEU A 1 108 ? 18.129 -7.612 -17.820 1.00 94.44 108 LEU A C 1
ATOM 839 O O . LEU A 1 108 ? 19.310 -7.498 -18.130 1.00 94.44 108 LEU A O 1
ATOM 843 N N . ALA A 1 109 ? 17.756 -8.225 -16.695 1.00 89.56 109 ALA A N 1
ATOM 844 C CA . ALA A 1 109 ? 18.671 -8.628 -15.631 1.00 89.56 109 ALA A CA 1
ATOM 845 C C . ALA A 1 109 ? 19.739 -9.660 -16.036 1.00 89.56 109 ALA A C 1
ATOM 847 O O . ALA A 1 109 ? 20.757 -9.748 -15.355 1.00 89.56 109 ALA A O 1
ATOM 848 N N . GLU A 1 110 ? 19.522 -10.448 -17.094 1.00 89.25 110 GLU A N 1
ATOM 849 C CA . GLU A 1 110 ? 20.422 -11.556 -17.455 1.00 89.25 110 GLU A CA 1
ATOM 850 C C . GLU A 1 110 ? 21.401 -11.233 -18.594 1.00 89.25 110 GLU A C 1
ATOM 852 O O . GLU A 1 110 ? 22.297 -12.033 -18.855 1.00 89.25 110 GLU A O 1
ATOM 857 N N . GLN A 1 111 ? 21.297 -10.061 -19.235 1.00 87.12 111 GLN A N 1
ATOM 858 C CA . GLN A 1 111 ? 22.306 -9.603 -20.196 1.00 87.12 111 GLN A CA 1
ATOM 859 C C . GLN A 1 111 ? 23.355 -8.735 -19.497 1.00 87.12 111 GLN A C 1
ATOM 861 O O . GLN A 1 111 ? 23.092 -7.591 -19.134 1.00 87.12 111 GLN A O 1
ATOM 866 N N . THR A 1 112 ? 24.571 -9.256 -19.355 1.00 80.25 112 THR A N 1
ATOM 867 C CA . THR A 1 112 ? 25.650 -8.571 -18.621 1.00 80.25 112 THR A CA 1
ATOM 868 C C . THR A 1 112 ? 26.649 -7.851 -19.522 1.00 80.25 112 THR A C 1
ATOM 870 O O . THR A 1 112 ? 27.262 -6.879 -19.088 1.00 80.25 112 THR A O 1
ATOM 873 N N . VAL A 1 113 ? 26.797 -8.278 -20.779 1.00 86.81 113 VAL A N 1
ATOM 874 C CA . VAL A 1 113 ? 27.741 -7.712 -21.757 1.00 86.81 113 VAL A CA 1
ATOM 875 C C . VAL A 1 113 ? 27.058 -7.590 -23.113 1.00 86.81 113 VAL A C 1
ATOM 877 O O . VAL A 1 113 ? 26.276 -8.460 -23.484 1.00 86.81 113 VAL A O 1
ATOM 880 N N . GLY A 1 114 ? 27.339 -6.544 -23.885 1.00 83.06 114 GLY A N 1
ATOM 881 C CA . GLY A 1 114 ? 26.773 -6.401 -25.224 1.00 83.06 114 GLY A CA 1
ATOM 882 C C . GLY A 1 114 ? 27.618 -5.525 -26.136 1.00 83.06 114 GLY A C 1
ATOM 883 O O . GLY A 1 114 ? 28.299 -4.621 -25.665 1.00 83.06 114 GLY A O 1
ATOM 884 N N . GLY A 1 115 ? 27.557 -5.812 -27.437 1.00 88.25 115 GLY A N 1
ATOM 885 C CA . GLY A 1 115 ? 28.330 -5.116 -28.469 1.00 88.25 115 GLY A CA 1
ATOM 886 C C . GLY A 1 115 ? 27.504 -4.198 -29.369 1.00 88.25 115 GLY A C 1
ATOM 887 O O . GLY A 1 115 ? 28.048 -3.672 -30.329 1.00 88.25 115 GLY A O 1
ATOM 888 N N . TYR A 1 116 ? 26.207 -4.004 -29.114 1.00 91.56 116 TYR A N 1
ATOM 889 C CA . TYR A 1 116 ? 25.390 -3.050 -29.874 1.00 91.56 116 TYR A CA 1
ATOM 890 C C . TYR A 1 116 ? 25.342 -1.690 -29.183 1.00 91.56 116 TYR A C 1
ATOM 892 O O . TYR A 1 116 ? 25.347 -1.598 -27.951 1.00 91.56 116 TYR A O 1
ATOM 900 N N . THR A 1 117 ? 25.267 -0.640 -29.995 1.00 93.44 117 THR A N 1
ATOM 901 C CA . THR A 1 117 ? 25.119 0.746 -29.552 1.00 93.44 117 THR A CA 1
ATOM 902 C C . THR A 1 117 ? 23.787 0.940 -28.838 1.00 93.44 117 THR A C 1
ATOM 904 O O . THR A 1 117 ? 22.767 0.357 -29.218 1.00 93.44 117 THR A O 1
ATOM 907 N N . LYS A 1 118 ? 23.796 1.745 -27.771 1.00 94.25 118 LYS A N 1
ATOM 908 C CA . LYS A 1 118 ? 22.617 2.003 -26.945 1.00 94.25 118 LYS A CA 1
ATOM 909 C C . LYS A 1 118 ? 22.127 3.428 -27.150 1.00 94.25 118 LYS A C 1
ATOM 911 O O . LYS A 1 118 ? 22.848 4.381 -26.863 1.00 94.25 118 LYS A O 1
ATOM 916 N N . ILE A 1 119 ? 20.893 3.553 -27.629 1.00 96.50 119 ILE A N 1
ATOM 917 C CA . ILE A 1 119 ? 20.274 4.850 -27.931 1.00 96.50 119 ILE A CA 1
ATOM 918 C C . ILE A 1 119 ? 19.743 5.551 -26.676 1.00 96.50 119 ILE A C 1
ATOM 920 O O . ILE A 1 119 ? 19.738 6.777 -26.597 1.00 96.50 119 ILE A O 1
ATOM 924 N N . ALA A 1 120 ? 19.283 4.778 -25.693 1.00 97.69 120 ALA A N 1
ATOM 925 C CA . ALA A 1 120 ? 18.681 5.282 -24.466 1.00 97.69 120 ALA A CA 1
ATOM 926 C C . ALA A 1 120 ? 18.766 4.243 -23.341 1.00 97.69 120 ALA A C 1
ATOM 928 O O . ALA A 1 120 ? 19.043 3.064 -23.574 1.00 97.69 120 ALA A O 1
ATOM 929 N N . THR A 1 121 ? 18.456 4.674 -22.123 1.00 97.56 121 THR A N 1
ATOM 930 C CA . THR A 1 121 ? 18.335 3.828 -20.934 1.00 97.56 121 THR A CA 1
ATOM 931 C C . THR A 1 121 ? 16.973 4.046 -20.274 1.00 97.56 121 THR A C 1
ATOM 933 O O . THR A 1 121 ? 16.678 5.138 -19.785 1.00 97.56 121 THR A O 1
ATOM 936 N N . VAL A 1 122 ? 16.135 3.006 -20.247 1.00 98.38 122 VAL A N 1
ATOM 937 C CA . VAL A 1 122 ? 14.867 2.971 -19.499 1.00 98.38 122 VAL A CA 1
ATOM 938 C C . VAL A 1 122 ? 15.155 3.098 -18.004 1.00 98.38 122 VAL A C 1
ATOM 940 O O . VAL A 1 122 ? 16.034 2.421 -17.468 1.00 98.38 122 VAL A O 1
ATOM 943 N N . ILE A 1 123 ? 14.413 3.964 -17.313 1.00 97.81 123 ILE A N 1
ATOM 944 C CA . ILE A 1 123 ? 14.639 4.227 -15.890 1.00 97.81 123 ILE A CA 1
ATOM 945 C C . ILE A 1 123 ? 14.301 3.001 -15.033 1.00 97.81 123 ILE A C 1
ATOM 947 O O . ILE A 1 123 ? 13.369 2.250 -15.320 1.00 97.81 123 ILE A O 1
ATOM 951 N N . SER A 1 124 ? 14.997 2.839 -13.902 1.00 95.75 124 SER A N 1
ATOM 952 C CA . SER A 1 124 ? 14.804 1.682 -13.015 1.00 95.75 124 SER A CA 1
ATOM 953 C C . SER A 1 124 ? 13.362 1.513 -12.524 1.00 95.75 124 SER A C 1
ATOM 955 O O . SER A 1 124 ? 12.921 0.391 -12.297 1.00 95.75 124 SER A O 1
ATOM 957 N N . SER A 1 125 ? 12.628 2.619 -12.361 1.00 95.50 125 SER A N 1
ATOM 958 C CA . SER A 1 125 ? 11.235 2.610 -11.895 1.00 95.50 125 SER A CA 1
ATOM 959 C C . SER A 1 125 ? 10.260 1.980 -12.897 1.00 95.50 125 SER A C 1
ATOM 961 O O . SER A 1 125 ? 9.186 1.551 -12.484 1.00 95.50 125 SER A O 1
ATOM 963 N N . ASP A 1 126 ? 10.638 1.877 -14.176 1.00 96.25 126 ASP A N 1
ATOM 964 C CA . ASP A 1 126 ? 9.773 1.362 -15.245 1.00 96.25 126 ASP A CA 1
ATOM 965 C C . ASP A 1 126 ? 10.149 -0.069 -15.664 1.00 96.25 126 ASP A C 1
ATOM 967 O O . ASP A 1 126 ? 9.404 -0.715 -16.400 1.00 96.25 126 ASP A O 1
ATOM 971 N N . LEU A 1 127 ? 11.252 -0.625 -15.143 1.00 94.81 127 LEU A N 1
ATOM 972 C CA . LEU A 1 127 ? 11.689 -1.994 -15.459 1.00 94.81 127 LEU A CA 1
ATOM 973 C C . LEU A 1 127 ? 10.650 -3.060 -15.072 1.00 94.81 127 LEU A C 1
ATOM 975 O O . LEU A 1 127 ? 10.525 -4.086 -15.738 1.00 94.81 127 LEU A O 1
ATOM 979 N N . GLY A 1 128 ? 9.866 -2.808 -14.020 1.00 92.88 128 GLY A N 1
ATOM 980 C CA . GLY A 1 128 ? 8.764 -3.687 -13.628 1.00 92.88 128 GLY A CA 1
ATOM 981 C C . GLY A 1 128 ? 7.602 -3.704 -14.628 1.00 92.88 128 GLY A C 1
ATOM 982 O O . GLY A 1 128 ? 6.876 -4.692 -14.668 1.00 92.88 128 GLY A O 1
ATOM 983 N N . LEU A 1 129 ? 7.430 -2.646 -15.433 1.00 94.69 129 LEU A N 1
ATOM 984 C CA . LEU A 1 129 ? 6.394 -2.576 -16.469 1.00 94.69 129 LEU A CA 1
ATOM 985 C C . LEU A 1 129 ? 6.769 -3.453 -17.664 1.00 94.69 129 LEU A C 1
ATOM 987 O O . LEU A 1 129 ? 5.968 -4.276 -18.093 1.00 94.69 129 LEU A O 1
ATOM 991 N N . ILE A 1 130 ? 8.008 -3.331 -18.153 1.00 93.81 130 ILE A N 1
ATOM 992 C CA . ILE A 1 130 ? 8.506 -4.163 -19.259 1.00 93.81 130 ILE A CA 1
ATOM 993 C C . ILE A 1 130 ? 8.620 -5.637 -18.859 1.00 93.81 130 ILE A C 1
ATOM 995 O O . ILE A 1 130 ? 8.278 -6.503 -19.651 1.00 93.81 130 ILE A O 1
ATOM 999 N N . GLY A 1 131 ? 9.008 -5.940 -17.615 1.00 92.62 131 GLY A N 1
ATOM 1000 C CA . GLY A 1 131 ? 9.087 -7.320 -17.122 1.00 92.62 131 GLY A CA 1
ATOM 1001 C C . GLY A 1 131 ? 7.741 -8.058 -17.042 1.00 92.62 131 GLY A C 1
ATOM 1002 O O . GLY A 1 131 ? 7.739 -9.259 -16.785 1.00 92.62 131 GLY A O 1
ATOM 1003 N N . GLN A 1 132 ? 6.620 -7.352 -17.227 1.00 94.06 132 GLN A N 1
ATOM 1004 C CA . GLN A 1 132 ? 5.264 -7.908 -17.305 1.00 94.06 132 GLN A CA 1
ATOM 1005 C C . GLN A 1 132 ? 4.654 -7.796 -18.710 1.00 94.06 132 GLN A C 1
ATOM 1007 O O . GLN A 1 132 ? 3.521 -8.229 -18.912 1.00 94.06 132 GLN A O 1
ATOM 1012 N N . ALA A 1 133 ? 5.371 -7.210 -19.673 1.00 95.38 133 ALA A N 1
ATOM 1013 C CA . ALA A 1 133 ? 4.888 -7.100 -21.039 1.00 95.38 133 ALA A CA 1
ATOM 1014 C C . ALA A 1 133 ? 4.899 -8.474 -21.724 1.00 95.38 133 ALA A C 1
ATOM 1016 O O . ALA A 1 133 ? 5.775 -9.303 -21.479 1.00 95.38 133 ALA A O 1
ATOM 1017 N N . ILE A 1 134 ? 3.942 -8.704 -22.614 1.00 95.38 134 ILE A N 1
ATOM 1018 C CA . ILE A 1 134 ? 3.846 -9.929 -23.416 1.00 95.38 134 ILE A CA 1
ATOM 1019 C C . ILE A 1 134 ? 3.923 -9.602 -24.912 1.00 95.38 134 ILE A C 1
ATOM 1021 O O . ILE A 1 134 ? 3.652 -8.458 -25.293 1.00 95.38 134 ILE A O 1
ATOM 1025 N N . PRO A 1 135 ? 4.272 -10.578 -25.775 1.00 97.31 135 PRO A N 1
ATOM 1026 C CA . PRO A 1 135 ? 4.227 -10.384 -27.220 1.00 97.31 135 PRO A CA 1
ATOM 1027 C C . PRO A 1 135 ? 2.886 -9.792 -27.673 1.00 97.31 135 PRO A C 1
ATOM 1029 O O . PRO A 1 135 ? 1.826 -10.240 -27.236 1.00 97.31 135 PRO A O 1
ATOM 1032 N N . GLY A 1 136 ? 2.942 -8.768 -28.525 1.00 97.06 136 GLY A N 1
ATOM 1033 C CA . GLY A 1 136 ? 1.775 -8.005 -28.979 1.00 97.06 136 GLY A CA 1
ATOM 1034 C C . GLY A 1 136 ? 1.465 -6.738 -28.170 1.00 97.06 136 GLY A C 1
ATOM 1035 O O . GLY A 1 136 ? 0.768 -5.866 -28.683 1.00 97.06 136 GLY A O 1
ATOM 1036 N N . ASN A 1 137 ? 2.002 -6.570 -26.954 1.00 98.00 137 ASN A N 1
ATOM 1037 C CA . ASN A 1 137 ? 1.918 -5.283 -26.253 1.00 98.00 137 ASN A CA 1
ATOM 1038 C C . ASN A 1 137 ? 2.679 -4.190 -27.013 1.00 98.00 137 ASN A C 1
ATOM 1040 O O . ASN A 1 137 ? 3.695 -4.458 -27.659 1.00 98.00 137 ASN A O 1
ATOM 1044 N N . THR A 1 138 ? 2.208 -2.950 -26.903 1.00 98.25 138 THR A N 1
ATOM 1045 C CA . THR A 1 138 ? 2.837 -1.779 -27.518 1.00 98.25 138 THR A CA 1
ATOM 1046 C C . THR A 1 138 ? 3.625 -0.979 -26.493 1.00 98.25 138 THR A C 1
ATOM 1048 O O . THR A 1 138 ? 3.210 -0.808 -25.350 1.00 98.25 138 THR A O 1
ATOM 1051 N N . ILE A 1 139 ? 4.778 -0.469 -26.906 1.00 98.38 139 ILE A N 1
ATOM 1052 C CA . ILE A 1 139 ? 5.685 0.344 -26.108 1.00 98.38 139 ILE A CA 1
ATOM 1053 C C . ILE A 1 139 ? 5.882 1.677 -26.810 1.00 98.38 139 ILE A C 1
ATOM 1055 O O . ILE A 1 139 ? 6.222 1.728 -27.992 1.00 98.38 139 ILE A O 1
ATOM 1059 N N . ARG A 1 140 ? 5.735 2.757 -26.048 1.00 98.38 140 ARG A N 1
ATOM 1060 C CA . ARG A 1 140 ? 6.166 4.097 -26.439 1.00 98.38 140 ARG A CA 1
ATOM 1061 C C . ARG A 1 140 ? 7.199 4.604 -25.448 1.00 98.38 140 ARG A C 1
ATOM 1063 O O . ARG A 1 140 ? 6.982 4.542 -24.237 1.00 98.38 140 ARG A O 1
ATOM 1070 N N . PHE A 1 141 ? 8.301 5.140 -25.955 1.00 98.69 141 PHE A N 1
ATOM 1071 C CA . PHE A 1 141 ? 9.324 5.733 -25.107 1.00 98.69 141 PHE A CA 1
ATOM 1072 C C . PHE A 1 141 ? 9.008 7.201 -24.825 1.00 98.69 141 PHE A C 1
ATOM 1074 O O . PHE A 1 141 ? 8.671 7.964 -25.727 1.00 98.69 141 PHE A O 1
ATOM 1081 N N . GLN A 1 142 ? 9.129 7.605 -23.564 1.00 98.56 142 GLN A N 1
ATOM 1082 C CA . GLN A 1 142 ? 9.011 8.995 -23.138 1.00 98.56 142 GLN A CA 1
ATOM 1083 C C . GLN A 1 142 ? 10.380 9.502 -22.696 1.00 98.56 142 GLN A C 1
ATOM 1085 O O . GLN A 1 142 ? 10.990 8.947 -21.782 1.00 98.56 142 GLN A O 1
ATOM 1090 N N . ARG A 1 143 ? 10.850 10.582 -23.321 1.00 98.25 143 ARG A N 1
ATOM 1091 C CA . ARG A 1 143 ? 12.110 11.219 -22.937 1.00 98.25 143 ARG A CA 1
ATOM 1092 C C . ARG A 1 143 ? 11.980 11.846 -21.550 1.00 98.25 143 ARG A C 1
ATOM 1094 O O . ARG A 1 143 ? 11.034 12.590 -21.298 1.00 98.25 143 ARG A O 1
ATOM 1101 N N . VAL A 1 144 ? 12.937 11.555 -20.676 1.00 98.44 144 VAL A N 1
ATOM 1102 C CA . VAL A 1 144 ? 13.095 12.199 -19.365 1.00 98.44 144 VAL A CA 1
ATOM 1103 C C . VAL A 1 144 ? 14.559 12.556 -19.133 1.00 98.44 144 VAL A C 1
ATOM 1105 O O . VAL A 1 144 ? 15.453 11.974 -19.750 1.00 98.44 144 VAL A O 1
ATOM 1108 N N . ASP A 1 145 ? 14.805 13.511 -18.245 1.00 97.56 145 ASP A N 1
ATOM 1109 C CA . ASP A 1 145 ? 16.144 13.825 -17.759 1.00 97.56 145 ASP A CA 1
ATOM 1110 C C . ASP A 1 145 ? 16.488 13.032 -16.485 1.00 97.56 145 ASP A C 1
ATOM 1112 O O . ASP A 1 145 ? 15.681 12.281 -15.920 1.00 97.56 145 ASP A O 1
ATOM 1116 N N . LEU A 1 146 ? 17.737 13.186 -16.046 1.00 96.50 146 LEU A N 1
ATOM 1117 C CA . LEU A 1 146 ? 18.260 12.510 -14.867 1.00 96.50 146 LEU A CA 1
ATOM 1118 C C . LEU A 1 146 ? 17.549 12.956 -13.579 1.00 96.50 146 LEU A C 1
ATOM 1120 O O . LEU A 1 146 ? 17.296 12.130 -12.701 1.00 96.50 146 LEU A O 1
ATOM 1124 N N . GLU A 1 147 ? 17.194 14.238 -13.469 1.00 97.81 147 GLU A N 1
ATOM 1125 C CA . GLU A 1 147 ? 16.494 14.792 -12.307 1.00 97.81 147 GLU A CA 1
ATOM 1126 C C . GLU A 1 147 ? 15.102 14.164 -12.143 1.00 97.81 147 GLU A C 1
ATOM 1128 O O . GLU A 1 147 ? 14.768 13.634 -11.077 1.00 97.81 147 GLU A O 1
ATOM 1133 N N . THR A 1 148 ? 14.331 14.112 -13.228 1.00 97.50 148 THR A N 1
ATOM 1134 C CA . THR A 1 148 ? 13.018 13.462 -13.288 1.00 97.50 148 THR A CA 1
ATOM 1135 C C . THR A 1 148 ? 13.129 11.981 -12.932 1.00 97.50 148 THR A C 1
ATOM 1137 O O . THR A 1 148 ? 12.332 11.466 -12.142 1.00 97.50 148 THR A O 1
ATOM 1140 N N . ALA A 1 149 ? 14.137 11.279 -13.458 1.00 96.81 149 ALA A N 1
ATOM 1141 C CA . ALA A 1 149 ? 14.367 9.873 -13.136 1.00 96.81 149 ALA A CA 1
ATOM 1142 C C . ALA A 1 149 ? 14.635 9.654 -11.634 1.00 96.81 149 ALA A C 1
ATOM 1144 O O . ALA A 1 149 ? 14.066 8.736 -11.030 1.00 96.81 149 ALA A O 1
ATOM 1145 N N . TYR A 1 150 ? 15.444 10.513 -11.002 1.00 97.19 150 TYR A N 1
ATOM 1146 C CA . TYR A 1 150 ? 15.687 10.463 -9.558 1.00 97.19 150 TYR A CA 1
ATOM 1147 C C . TYR A 1 150 ? 14.427 10.751 -8.740 1.00 97.19 150 TYR A C 1
ATOM 1149 O O . TYR A 1 150 ? 14.143 10.020 -7.784 1.00 97.19 150 TYR A O 1
ATOM 1157 N N . ALA A 1 151 ? 13.645 11.763 -9.122 1.00 96.25 151 ALA A N 1
ATOM 1158 C CA . ALA A 1 151 ? 12.386 12.089 -8.458 1.00 96.25 151 ALA A CA 1
ATOM 1159 C C . ALA A 1 151 ? 11.403 10.904 -8.503 1.00 96.25 151 ALA A C 1
ATOM 1161 O O . ALA A 1 151 ? 10.835 10.516 -7.477 1.00 96.25 151 ALA A O 1
ATOM 1162 N N . LEU A 1 152 ? 11.271 10.255 -9.664 1.00 96.00 152 LEU A N 1
ATOM 1163 C CA . LEU A 1 152 ? 10.428 9.071 -9.840 1.00 96.00 152 LEU A CA 1
ATOM 1164 C C . LEU A 1 152 ? 10.921 7.873 -9.023 1.00 96.00 152 LEU A C 1
ATOM 1166 O O . LEU A 1 152 ? 10.112 7.161 -8.428 1.00 96.00 152 LEU A O 1
ATOM 1170 N N . LYS A 1 153 ? 12.237 7.649 -8.953 1.00 95.19 153 LYS A N 1
ATOM 1171 C CA . LYS A 1 153 ? 12.832 6.599 -8.111 1.00 95.19 153 LYS A CA 1
ATOM 1172 C C . LYS A 1 153 ? 12.562 6.842 -6.625 1.00 95.19 153 LYS A C 1
ATOM 1174 O O . LYS A 1 153 ? 12.228 5.903 -5.900 1.00 95.19 153 LYS A O 1
ATOM 1179 N N . LYS A 1 154 ? 12.665 8.094 -6.169 1.00 94.12 154 LYS A N 1
ATOM 1180 C CA . LYS A 1 154 ? 12.342 8.484 -4.789 1.00 94.12 154 LYS A CA 1
ATOM 1181 C C . LYS A 1 154 ? 10.867 8.229 -4.471 1.00 94.12 154 LYS A C 1
ATOM 1183 O O . LYS A 1 154 ? 10.581 7.630 -3.438 1.00 94.12 154 LYS A O 1
ATOM 1188 N N . ASN A 1 155 ? 9.956 8.606 -5.369 1.00 92.44 155 ASN A N 1
ATOM 1189 C CA . ASN A 1 155 ? 8.522 8.358 -5.200 1.00 92.44 155 ASN A CA 1
ATOM 1190 C C . ASN A 1 155 ? 8.204 6.850 -5.137 1.00 92.44 155 ASN A C 1
ATOM 1192 O O . ASN A 1 155 ? 7.540 6.389 -4.213 1.00 92.44 155 ASN A O 1
ATOM 1196 N N . ALA A 1 156 ? 8.769 6.045 -6.045 1.00 90.50 156 ALA A N 1
ATOM 1197 C CA . ALA A 1 156 ? 8.600 4.589 -6.015 1.00 90.50 156 ALA A CA 1
ATOM 1198 C C . ALA A 1 156 ? 9.069 3.975 -4.681 1.00 90.50 156 ALA A C 1
ATOM 1200 O O . ALA A 1 156 ? 8.386 3.124 -4.109 1.00 90.50 156 ALA A O 1
ATOM 1201 N N . LYS A 1 157 ? 10.196 4.452 -4.134 1.00 91.25 157 LYS A N 1
ATOM 1202 C CA . LYS A 1 157 ? 10.670 4.048 -2.803 1.00 91.25 157 LYS A CA 1
ATOM 1203 C C . LYS A 1 157 ? 9.695 4.452 -1.691 1.00 91.25 157 LYS A C 1
ATOM 1205 O O . LYS A 1 157 ? 9.417 3.631 -0.823 1.00 91.25 157 LYS A O 1
ATOM 1210 N N . GLN A 1 158 ? 9.161 5.672 -1.729 1.00 89.06 158 GLN A N 1
ATOM 1211 C CA . GLN A 1 158 ? 8.176 6.146 -0.749 1.00 89.06 158 GLN A CA 1
ATOM 1212 C C . GLN A 1 158 ? 6.896 5.305 -0.765 1.00 89.06 158 GLN A C 1
ATOM 1214 O O . GLN A 1 158 ? 6.379 4.989 0.300 1.00 89.06 158 GLN A O 1
ATOM 1219 N N . ILE A 1 159 ? 6.423 4.880 -1.940 1.00 88.31 159 ILE A N 1
ATOM 1220 C CA . ILE A 1 159 ? 5.273 3.970 -2.058 1.00 88.31 159 ILE A CA 1
ATOM 1221 C C . ILE A 1 159 ? 5.579 2.624 -1.393 1.00 88.31 159 ILE A C 1
ATOM 1223 O O . ILE A 1 159 ? 4.769 2.131 -0.614 1.00 88.31 159 ILE A O 1
ATOM 1227 N N . VAL A 1 160 ? 6.751 2.036 -1.653 1.00 88.88 160 VAL A N 1
ATOM 1228 C CA . VAL A 1 160 ? 7.153 0.765 -1.025 1.00 88.88 160 VAL A CA 1
ATOM 1229 C C . VAL A 1 160 ? 7.263 0.905 0.493 1.00 88.88 160 VAL A C 1
ATOM 1231 O O . VAL A 1 160 ? 6.798 0.031 1.223 1.00 88.88 160 VAL A O 1
ATOM 1234 N N . ASP A 1 161 ? 7.851 1.996 0.978 1.00 86.81 161 ASP A N 1
ATOM 1235 C CA . ASP A 1 161 ? 7.967 2.250 2.413 1.00 86.81 161 ASP A CA 1
ATOM 1236 C C . ASP A 1 161 ? 6.577 2.489 3.042 1.00 86.81 161 ASP A C 1
ATOM 1238 O O . ASP A 1 161 ? 6.284 1.938 4.100 1.00 86.81 161 ASP A O 1
ATOM 1242 N N . HIS A 1 162 ? 5.662 3.167 2.342 1.00 81.38 162 HIS A N 1
ATOM 1243 C CA . HIS A 1 162 ? 4.267 3.310 2.761 1.00 81.38 162 HIS A CA 1
ATOM 1244 C C . HIS A 1 162 ? 3.516 1.970 2.801 1.00 81.38 162 HIS A C 1
ATOM 1246 O O . HIS A 1 162 ? 2.774 1.718 3.749 1.00 81.38 162 HIS A O 1
ATOM 1252 N N . ILE A 1 163 ? 3.733 1.080 1.823 1.00 84.25 163 ILE A N 1
ATOM 1253 C CA . ILE A 1 163 ? 3.174 -0.280 1.835 1.00 84.25 163 ILE A CA 1
ATOM 1254 C C . ILE A 1 163 ? 3.666 -1.035 3.067 1.00 84.25 163 ILE A C 1
ATOM 1256 O O . ILE A 1 163 ? 2.850 -1.665 3.731 1.00 84.25 163 ILE A O 1
ATOM 1260 N N . LYS A 1 164 ? 4.961 -0.963 3.404 1.00 79.56 164 LYS A N 1
ATOM 1261 C CA . LYS A 1 164 ? 5.489 -1.600 4.623 1.00 79.56 164 LYS A CA 1
ATOM 1262 C C . LYS A 1 164 ? 4.777 -1.076 5.857 1.00 79.56 164 LYS A C 1
ATOM 1264 O O . LYS A 1 164 ? 4.279 -1.881 6.629 1.00 79.56 164 LYS A O 1
ATOM 1269 N N . THR A 1 165 ? 4.632 0.242 5.975 1.00 72.19 165 THR A N 1
ATOM 1270 C CA . THR A 1 165 ? 3.894 0.857 7.077 1.00 72.19 165 THR A CA 1
ATOM 1271 C C . THR A 1 165 ? 2.439 0.396 7.115 1.00 72.19 165 THR A C 1
ATOM 1273 O O . THR A 1 165 ? 1.976 0.018 8.174 1.00 72.19 165 THR A O 1
ATOM 1276 N N . ILE A 1 166 ? 1.707 0.343 5.996 1.00 67.81 166 ILE A N 1
ATOM 1277 C CA . ILE A 1 166 ? 0.327 -0.178 5.986 1.00 67.81 166 ILE A CA 1
ATOM 1278 C C . ILE A 1 166 ? 0.293 -1.643 6.411 1.00 67.81 166 ILE A C 1
ATOM 1280 O O . ILE A 1 166 ? -0.551 -2.022 7.209 1.00 67.81 166 ILE A O 1
ATOM 1284 N N . VAL A 1 167 ? 1.197 -2.463 5.882 1.00 65.75 167 VAL A N 1
ATOM 1285 C CA . VAL A 1 167 ? 1.278 -3.902 6.156 1.00 65.75 167 VAL A CA 1
ATOM 1286 C C . VAL A 1 167 ? 1.670 -4.166 7.619 1.00 65.75 167 VAL A C 1
ATOM 1288 O O . VAL A 1 167 ? 1.198 -5.140 8.201 1.00 65.75 167 VAL A O 1
ATOM 1291 N N . GLU A 1 168 ? 2.479 -3.296 8.222 1.00 61.84 168 GLU A N 1
ATOM 1292 C CA . GLU A 1 168 ? 2.818 -3.276 9.653 1.00 61.84 168 GLU A CA 1
ATOM 1293 C C . GLU A 1 168 ? 1.698 -2.667 10.516 1.00 61.84 168 GLU A C 1
ATOM 1295 O O . GLU A 1 168 ? 1.496 -3.098 11.639 1.00 61.84 168 GLU A O 1
ATOM 1300 N N . LEU A 1 169 ? 0.920 -1.704 10.013 1.00 52.84 169 LEU A N 1
ATOM 1301 C CA . LEU A 1 169 ? -0.195 -1.062 10.729 1.00 52.84 169 LEU A CA 1
ATOM 1302 C C . LEU A 1 169 ? -1.534 -1.797 10.565 1.00 52.84 169 LEU A C 1
ATOM 1304 O O . LEU A 1 169 ? -2.472 -1.537 11.313 1.00 52.84 169 LEU A O 1
ATOM 1308 N N . THR A 1 170 ? -1.650 -2.730 9.614 1.00 51.78 170 THR A N 1
ATOM 1309 C CA . THR A 1 170 ? -2.744 -3.716 9.570 1.00 51.78 170 THR A CA 1
ATOM 1310 C C . THR A 1 170 ? -2.653 -4.743 10.699 1.00 51.78 170 THR A C 1
ATOM 1312 O O . THR A 1 170 ? -3.542 -5.587 10.831 1.00 51.78 170 THR A O 1
ATOM 1315 N N . ASP A 1 171 ? -1.613 -4.654 11.525 1.00 52.78 171 ASP A N 1
ATOM 1316 C CA . ASP A 1 171 ? -1.500 -5.381 12.773 1.00 52.78 171 ASP A CA 1
ATOM 1317 C C . ASP A 1 171 ? -2.554 -4.834 13.763 1.00 52.78 171 ASP A C 1
ATOM 1319 O O . ASP A 1 171 ? -2.682 -3.646 14.052 1.00 52.78 171 ASP A O 1
ATOM 1323 N N . THR A 1 172 ? -3.425 -5.736 14.192 1.00 59.22 172 THR A N 1
ATOM 1324 C CA . THR A 1 172 ? -4.684 -5.478 14.896 1.00 59.22 172 THR A CA 1
ATOM 1325 C C . THR A 1 172 ? -4.475 -4.820 16.271 1.00 59.22 172 THR A C 1
ATOM 1327 O O . THR A 1 172 ? -3.369 -4.790 16.800 1.00 59.22 172 THR A O 1
ATOM 1330 N N . VAL A 1 173 ? -5.550 -4.382 16.950 1.00 60.25 173 VAL A N 1
ATOM 1331 C CA . VAL A 1 173 ? -5.507 -3.984 18.383 1.00 60.25 173 VAL A CA 1
ATOM 1332 C C . VAL A 1 173 ? -4.745 -4.999 19.256 1.00 60.25 173 VAL A C 1
ATOM 1334 O O . VAL A 1 173 ? -4.061 -4.630 20.211 1.00 60.25 173 VAL A O 1
ATOM 1337 N N . ARG A 1 174 ? -4.821 -6.286 18.896 1.00 62.34 174 ARG A N 1
ATOM 1338 C CA . ARG A 1 174 ? -4.111 -7.387 19.554 1.00 62.34 174 ARG A CA 1
ATOM 1339 C C . ARG A 1 174 ? -2.592 -7.306 19.386 1.00 62.34 174 ARG A C 1
ATOM 1341 O O . ARG A 1 174 ? -1.859 -7.742 20.269 1.00 62.34 174 ARG A O 1
ATOM 1348 N N . ASP A 1 175 ? -2.110 -6.763 18.280 1.00 68.75 175 ASP A N 1
ATOM 1349 C CA . ASP A 1 175 ? -0.686 -6.673 17.983 1.00 68.75 175 ASP A CA 1
ATOM 1350 C C . ASP A 1 175 ? -0.041 -5.455 18.645 1.00 68.75 175 ASP A C 1
ATOM 1352 O O . ASP A 1 175 ? 1.037 -5.603 19.211 1.00 68.75 175 ASP A O 1
ATOM 1356 N N . MET A 1 176 ? -0.745 -4.317 18.740 1.00 75.62 176 MET A N 1
ATOM 1357 C CA . MET A 1 176 ? -0.312 -3.194 19.592 1.00 75.62 176 MET A CA 1
ATOM 1358 C C . MET A 1 176 ? -0.119 -3.644 21.049 1.00 75.62 176 MET A C 1
ATOM 1360 O O . MET A 1 176 ? 0.901 -3.356 21.674 1.00 75.62 176 MET A O 1
ATOM 1364 N N . GLN A 1 177 ? -1.056 -4.444 21.572 1.00 77.94 177 GLN A N 1
ATOM 1365 C CA . GLN A 1 177 ? -0.946 -5.039 22.909 1.00 77.94 177 GLN A CA 1
ATOM 1366 C C . GLN A 1 177 ? 0.259 -5.973 23.030 1.00 77.94 177 GLN A C 1
ATOM 1368 O O . GLN A 1 177 ? 1.006 -5.881 24.002 1.00 77.94 177 GLN A O 1
ATOM 1373 N N . ARG A 1 178 ? 0.489 -6.842 22.037 1.00 80.31 178 ARG A N 1
ATOM 1374 C CA . ARG A 1 178 ? 1.664 -7.726 22.002 1.00 80.31 178 ARG A CA 1
ATOM 1375 C C . ARG A 1 178 ? 2.974 -6.949 21.925 1.00 80.31 178 ARG A C 1
ATOM 1377 O O . ARG A 1 178 ? 3.943 -7.360 22.553 1.00 80.31 178 ARG A O 1
ATOM 1384 N N . TRP A 1 179 ? 3.028 -5.852 21.172 1.00 84.19 179 TRP A N 1
ATOM 1385 C CA . TRP A 1 179 ? 4.226 -5.022 21.065 1.00 84.19 179 TRP A CA 1
ATOM 1386 C C . TRP A 1 179 ? 4.562 -4.360 22.390 1.00 84.19 179 TRP A C 1
ATOM 1388 O O . TRP A 1 179 ? 5.707 -4.466 22.823 1.00 84.19 179 TRP A O 1
ATOM 1398 N N . CYS A 1 180 ? 3.585 -3.770 23.080 1.00 87.81 180 CYS A N 1
ATOM 1399 C CA . CYS A 1 180 ? 3.821 -3.243 24.421 1.00 87.81 180 CYS A CA 1
ATOM 1400 C C . CYS A 1 180 ? 4.168 -4.355 25.420 1.00 87.81 180 CYS A C 1
ATOM 1402 O O . CYS A 1 180 ? 5.121 -4.190 26.177 1.00 87.81 180 CYS A O 1
ATOM 1404 N N . ALA A 1 181 ? 3.503 -5.516 25.382 1.00 86.69 181 ALA A N 1
ATOM 1405 C CA . ALA A 1 181 ? 3.860 -6.662 26.229 1.00 86.69 181 ALA A CA 1
ATOM 1406 C C . ALA A 1 181 ? 5.305 -7.152 25.991 1.00 86.69 181 ALA A C 1
ATOM 1408 O O . ALA A 1 181 ? 5.979 -7.593 26.921 1.00 86.69 181 ALA A O 1
ATOM 1409 N N . ALA A 1 182 ? 5.793 -7.046 24.751 1.00 87.19 182 ALA A N 1
ATOM 1410 C CA . ALA A 1 182 ? 7.155 -7.398 24.352 1.00 87.19 182 ALA A CA 1
ATOM 1411 C C . ALA A 1 182 ? 8.169 -6.242 24.481 1.00 87.19 182 ALA A C 1
ATOM 1413 O O . ALA A 1 182 ? 9.330 -6.429 24.123 1.00 87.19 182 ALA A O 1
ATOM 1414 N N . GLY A 1 183 ? 7.755 -5.052 24.936 1.00 87.88 183 GLY A N 1
ATOM 1415 C CA . GLY A 1 183 ? 8.615 -3.862 25.020 1.00 87.88 183 GLY A CA 1
ATOM 1416 C C . GLY A 1 183 ? 9.052 -3.281 23.667 1.00 87.88 183 GLY A C 1
ATOM 1417 O O . GLY A 1 183 ? 10.013 -2.521 23.611 1.00 87.88 183 GLY A O 1
ATOM 1418 N N . LYS A 1 184 ? 8.373 -3.641 22.570 1.00 86.94 184 LYS A N 1
ATOM 1419 C CA . LYS A 1 184 ? 8.622 -3.113 21.214 1.00 86.94 184 LYS A CA 1
ATOM 1420 C C . LYS A 1 184 ? 7.949 -1.763 20.953 1.00 86.94 184 LYS A C 1
ATOM 1422 O O . LYS A 1 184 ? 8.279 -1.112 19.970 1.00 86.94 184 LYS A O 1
ATOM 1427 N N . ALA A 1 185 ? 7.001 -1.376 21.800 1.00 88.81 185 ALA A N 1
ATOM 1428 C CA . ALA A 1 185 ? 6.303 -0.099 21.746 1.00 88.81 185 ALA A CA 1
ATOM 1429 C C . ALA A 1 185 ? 6.180 0.485 23.158 1.00 88.81 185 ALA A C 1
ATOM 1431 O O . ALA A 1 185 ? 6.026 -0.264 24.127 1.00 88.81 185 ALA A O 1
ATOM 1432 N N . ASP A 1 186 ? 6.235 1.813 23.249 1.00 92.25 186 ASP A N 1
ATOM 1433 C CA . ASP A 1 186 ? 6.242 2.540 24.521 1.00 92.25 186 ASP A CA 1
ATOM 1434 C C . ASP A 1 186 ? 4.840 2.682 25.113 1.00 92.25 186 ASP A C 1
ATOM 1436 O O . ASP A 1 186 ? 4.653 2.427 26.300 1.00 92.25 186 ASP A O 1
ATOM 1440 N N . ALA A 1 187 ? 3.845 3.027 24.290 1.00 91.94 187 ALA A N 1
ATOM 1441 C CA . ALA A 1 187 ? 2.473 3.227 24.739 1.00 91.94 187 ALA A CA 1
ATOM 1442 C C . ALA A 1 187 ? 1.427 2.962 23.644 1.00 91.94 187 ALA A C 1
ATOM 1444 O O . ALA A 1 187 ? 1.730 2.949 22.450 1.00 91.94 187 ALA A O 1
ATOM 1445 N N . ILE A 1 188 ? 0.177 2.784 24.072 1.00 90.25 188 ILE A N 1
ATOM 1446 C CA . ILE A 1 188 ? -1.017 2.621 23.239 1.00 90.25 188 ILE A CA 1
ATOM 1447 C C . ILE A 1 188 ? -2.001 3.735 23.589 1.00 90.25 188 ILE A C 1
ATOM 1449 O O . ILE A 1 188 ? -2.321 3.939 24.760 1.00 90.25 188 ILE A O 1
ATOM 1453 N N . PHE A 1 189 ? -2.524 4.419 22.575 1.00 88.81 189 PHE A N 1
ATOM 1454 C CA . PHE A 1 189 ? -3.581 5.414 22.741 1.00 88.81 189 PHE A CA 1
ATOM 1455 C C . PHE A 1 189 ? -4.964 4.761 22.738 1.00 88.81 189 PHE A C 1
ATOM 1457 O O . PHE A 1 189 ? -5.186 3.740 22.085 1.00 88.81 189 PHE A O 1
ATOM 1464 N N . THR A 1 190 ? -5.928 5.397 23.409 1.00 85.88 190 THR A N 1
ATOM 1465 C CA . THR A 1 190 ? -7.349 4.997 23.417 1.00 85.88 190 THR A CA 1
ATOM 1466 C C . THR A 1 190 ? -7.585 3.558 23.900 1.00 85.88 190 THR A C 1
ATOM 1468 O O . THR A 1 190 ? -8.448 2.839 23.399 1.00 85.88 190 THR A O 1
ATOM 1471 N N . ALA A 1 191 ? -6.814 3.115 24.895 1.00 87.19 191 ALA A N 1
ATOM 1472 C CA . ALA A 1 191 ? -6.917 1.772 25.450 1.00 87.19 191 ALA A CA 1
ATOM 1473 C C . ALA A 1 191 ? -7.994 1.689 26.544 1.00 87.19 191 ALA A C 1
ATOM 1475 O O . ALA A 1 191 ? -8.024 2.502 27.467 1.00 87.19 191 ALA A O 1
ATOM 1476 N N . TYR A 1 192 ? -8.851 0.665 26.478 1.00 87.31 192 TYR A N 1
ATOM 1477 C CA . TYR A 1 192 ? -9.743 0.305 27.586 1.00 87.31 192 TYR A CA 1
ATOM 1478 C C . TYR A 1 192 ? -8.966 -0.401 28.692 1.00 87.31 192 TYR A C 1
ATOM 1480 O O . TYR A 1 192 ? -8.294 -1.407 28.424 1.00 87.31 192 TYR A O 1
ATOM 1488 N N . ARG A 1 193 ? -9.122 0.098 29.921 1.00 87.31 193 ARG A N 1
ATOM 1489 C CA . ARG A 1 193 ? -8.527 -0.463 31.135 1.00 87.31 193 ARG A CA 1
ATOM 1490 C C . ARG A 1 193 ? -9.236 -1.761 31.528 1.00 87.31 193 ARG A C 1
ATOM 1492 O O . ARG A 1 193 ? -10.462 -1.814 31.588 1.00 87.31 193 ARG A O 1
ATOM 1499 N N . ASN A 1 194 ? -8.468 -2.826 31.749 1.00 83.69 194 ASN A N 1
ATOM 1500 C CA . ASN A 1 194 ? -8.965 -4.100 32.269 1.00 83.69 194 ASN A CA 1
ATOM 1501 C C . ASN A 1 194 ? -7.845 -4.883 32.973 1.00 83.69 194 ASN A C 1
ATOM 1503 O O . ASN A 1 194 ? -6.666 -4.686 32.674 1.00 83.69 194 ASN A O 1
ATOM 1507 N N . ALA A 1 195 ? -8.241 -5.800 33.859 1.00 84.12 195 ALA A N 1
ATOM 1508 C CA . ALA A 1 195 ? -7.331 -6.534 34.739 1.00 84.12 195 ALA A CA 1
ATOM 1509 C C . ALA A 1 195 ? -6.309 -7.418 33.998 1.00 84.12 195 ALA A C 1
ATOM 1511 O O . ALA A 1 195 ? -5.176 -7.550 34.447 1.00 84.12 195 ALA A O 1
ATOM 1512 N N . GLU A 1 196 ? -6.676 -8.007 32.853 1.00 82.31 196 GLU A N 1
ATOM 1513 C CA . GLU A 1 196 ? -5.749 -8.816 32.044 1.00 82.31 196 GLU A CA 1
ATOM 1514 C C . GLU A 1 196 ? -4.594 -7.953 31.520 1.00 82.31 196 GLU A C 1
ATOM 1516 O O . GLU A 1 196 ? -3.425 -8.315 31.625 1.00 82.31 196 GLU A O 1
ATOM 1521 N N . ARG A 1 197 ? -4.914 -6.771 30.989 1.00 86.62 197 ARG A N 1
ATOM 1522 C CA . ARG A 1 197 ? -3.922 -5.866 30.403 1.00 86.62 197 ARG A CA 1
ATOM 1523 C C . ARG A 1 197 ? -3.078 -5.152 31.447 1.00 86.62 197 ARG A C 1
ATOM 1525 O O . ARG A 1 197 ? -1.915 -4.881 31.176 1.00 86.62 197 ARG A O 1
ATOM 1532 N N . GLU A 1 198 ? -3.617 -4.876 32.631 1.00 91.62 198 GLU A N 1
ATOM 1533 C CA . GLU A 1 198 ? -2.856 -4.286 33.743 1.00 91.62 198 GLU A CA 1
ATOM 1534 C C . GLU A 1 198 ? -1.666 -5.148 34.189 1.00 91.62 198 GLU A C 1
ATOM 1536 O O . GLU A 1 198 ? -0.740 -4.642 34.821 1.00 91.62 198 GLU A O 1
ATOM 1541 N N . GLN A 1 199 ? -1.627 -6.432 33.822 1.00 92.19 199 GLN A N 1
ATOM 1542 C CA . GLN A 1 199 ? -0.468 -7.290 34.080 1.00 92.19 199 GLN A CA 1
ATOM 1543 C C . GLN A 1 199 ? 0.786 -6.836 33.317 1.00 92.19 199 GLN A C 1
ATOM 1545 O O . GLN A 1 199 ? 1.898 -7.025 33.806 1.00 92.19 199 GLN A O 1
ATOM 1550 N N . PHE A 1 200 ? 0.630 -6.222 32.138 1.00 92.56 200 PHE A N 1
ATOM 1551 C CA . PHE A 1 200 ? 1.748 -5.822 31.271 1.00 92.56 200 PHE A CA 1
ATOM 1552 C C . PHE A 1 200 ? 1.691 -4.364 30.784 1.00 92.56 200 PHE A C 1
ATOM 1554 O O . PHE A 1 200 ? 2.659 -3.885 30.188 1.00 92.56 200 PHE A O 1
ATOM 1561 N N . LEU A 1 201 ? 0.596 -3.653 31.054 1.00 93.88 201 LEU A N 1
ATOM 1562 C CA . LEU A 1 201 ? 0.425 -2.227 30.793 1.00 93.88 201 LEU A CA 1
ATOM 1563 C C . LEU A 1 201 ? 0.219 -1.451 32.091 1.00 93.88 201 LEU A C 1
ATOM 1565 O O . LEU A 1 201 ? -0.409 -1.932 33.035 1.00 93.88 201 LEU A O 1
ATOM 1569 N N . GLU A 1 202 ? 0.719 -0.228 32.104 1.00 95.12 202 GLU A N 1
ATOM 1570 C CA . GLU A 1 202 ? 0.460 0.785 33.115 1.00 95.12 202 GLU A CA 1
ATOM 1571 C C . GLU A 1 202 ? -0.377 1.898 32.483 1.00 95.12 202 GLU A C 1
ATOM 1573 O O . GLU A 1 202 ? 0.005 2.463 31.464 1.00 95.12 202 GLU A O 1
ATOM 1578 N N . TYR A 1 203 ? -1.555 2.169 33.033 1.00 95.88 203 TYR A N 1
ATOM 1579 C CA . TYR A 1 203 ? -2.486 3.140 32.461 1.00 95.88 203 TYR A CA 1
ATOM 1580 C C . TYR A 1 203 ? -2.233 4.538 33.030 1.00 95.88 203 TYR A C 1
ATOM 1582 O O . TYR A 1 203 ? -1.807 4.671 34.174 1.00 95.88 203 TYR A O 1
ATOM 1590 N N . SER A 1 204 ? -2.523 5.565 32.233 1.00 96.31 204 SER A N 1
ATOM 1591 C CA . SER A 1 204 ? -2.696 6.931 32.727 1.00 96.31 204 SER A CA 1
ATOM 1592 C C . SER A 1 204 ? -3.820 6.967 33.770 1.00 96.31 204 SER A C 1
ATOM 1594 O O . SER A 1 204 ? -4.805 6.230 33.649 1.00 96.31 204 SER A O 1
ATOM 1596 N N . GLU A 1 205 ? -3.689 7.811 34.790 1.00 95.12 205 GLU A N 1
ATOM 1597 C CA . GLU A 1 205 ? -4.775 8.053 35.748 1.00 95.12 205 GLU A CA 1
ATOM 1598 C C . GLU A 1 205 ? -5.822 8.997 35.145 1.00 95.12 205 GLU A C 1
ATOM 1600 O O . GLU A 1 205 ? -7.029 8.818 35.328 1.00 95.12 205 GLU A O 1
ATOM 1605 N N . GLU A 1 206 ? -5.378 9.964 34.339 1.00 94.81 206 GLU A N 1
ATOM 1606 C CA . GLU A 1 206 ? -6.274 10.813 33.574 1.00 94.81 206 GLU A CA 1
ATOM 1607 C C . GLU A 1 206 ? -6.917 10.023 32.428 1.00 94.81 206 GLU A C 1
ATOM 1609 O O . GLU A 1 206 ? -6.246 9.448 31.563 1.00 94.81 206 GLU A O 1
ATOM 1614 N N . VAL A 1 207 ? -8.253 10.045 32.383 1.00 94.38 207 VAL A N 1
ATOM 1615 C CA . VAL A 1 207 ? -9.020 9.546 31.235 1.00 94.38 207 VAL A CA 1
ATOM 1616 C C . VAL A 1 207 ? -8.653 10.387 30.019 1.00 94.38 207 VAL A C 1
ATOM 1618 O O . VAL A 1 207 ? -8.838 11.603 30.037 1.00 94.38 207 VAL A O 1
ATOM 1621 N N . LEU A 1 208 ? -8.179 9.755 28.949 1.00 92.50 208 LEU A N 1
ATOM 1622 C CA . LEU A 1 208 ? -7.918 10.446 27.692 1.00 92.50 208 LEU A CA 1
ATOM 1623 C C . LEU A 1 208 ? -9.243 10.932 27.098 1.00 92.50 208 LEU A C 1
ATOM 1625 O O . LEU A 1 208 ? -9.438 12.123 26.893 1.00 92.50 208 LEU A O 1
ATOM 1629 N N . MET A 1 209 ? -10.186 10.020 26.860 1.00 90.38 209 MET A N 1
ATOM 1630 C CA . MET A 1 209 ? -11.531 10.367 26.384 1.00 90.38 209 MET A CA 1
ATOM 1631 C C . MET A 1 209 ? -12.530 9.233 26.604 1.00 90.38 209 MET A C 1
ATOM 1633 O O . MET A 1 209 ? -12.149 8.060 26.659 1.00 90.38 209 MET A O 1
ATOM 1637 N N . ALA A 1 210 ? -13.814 9.581 26.675 1.00 89.38 210 ALA A N 1
ATOM 1638 C CA . ALA A 1 210 ? -14.908 8.623 26.661 1.00 89.38 210 ALA A CA 1
ATOM 1639 C C . ALA A 1 210 ? -15.091 8.102 25.241 1.00 89.38 210 ALA A C 1
ATOM 1641 O O . ALA A 1 210 ? -15.132 8.863 24.275 1.00 89.38 210 ALA A O 1
ATOM 1642 N N . GLN A 1 211 ? -15.221 6.791 25.117 1.00 90.00 211 GLN A N 1
ATOM 1643 C CA . GLN A 1 211 ? -15.589 6.137 23.877 1.00 90.00 211 GLN A CA 1
ATOM 1644 C C . GLN A 1 211 ? -17.073 5.797 23.963 1.00 90.00 211 GLN A C 1
ATOM 1646 O O . GLN A 1 211 ? -17.454 4.793 24.565 1.00 90.00 211 GLN A O 1
ATOM 1651 N N . GLU A 1 212 ? -17.905 6.642 23.364 1.00 92.75 212 GLU A N 1
ATOM 1652 C CA . GLU A 1 212 ? -19.342 6.408 23.302 1.00 92.75 212 GLU A CA 1
ATOM 1653 C C . GLU A 1 212 ? -19.698 5.422 22.200 1.00 92.75 212 GLU A C 1
ATOM 1655 O O . GLU A 1 212 ? -19.309 5.584 21.038 1.00 92.75 212 GLU A O 1
ATOM 1660 N N . LEU A 1 213 ? -20.437 4.384 22.572 1.00 94.25 213 LEU A N 1
ATOM 1661 C CA . LEU A 1 213 ? -20.808 3.290 21.691 1.00 94.25 213 LEU A CA 1
ATOM 1662 C C . LEU A 1 213 ? -22.295 3.374 21.372 1.00 94.25 213 LEU A C 1
ATOM 1664 O O . LEU A 1 213 ? -23.134 3.389 22.269 1.00 94.25 213 LEU A O 1
ATOM 1668 N N . PHE A 1 214 ? -22.622 3.369 20.085 1.00 96.75 214 PHE A N 1
ATOM 1669 C CA . PHE A 1 214 ? -23.997 3.382 19.599 1.00 96.75 214 PHE A CA 1
ATOM 1670 C C . PHE A 1 214 ? -24.234 2.245 18.619 1.00 96.75 214 PHE A C 1
ATOM 1672 O O . PHE A 1 214 ? -23.306 1.733 17.986 1.00 96.75 214 PHE A O 1
ATOM 1679 N N . PHE A 1 215 ? -25.503 1.884 18.455 1.00 97.69 215 PHE A N 1
ATOM 1680 C CA . PHE A 1 215 ? -25.927 1.092 17.312 1.00 97.69 215 PHE A CA 1
ATOM 1681 C C . PHE A 1 215 ? -26.205 1.994 16.115 1.00 97.69 215 PHE A C 1
ATOM 1683 O O . PHE A 1 215 ? -26.800 3.061 16.240 1.00 97.69 215 PHE A O 1
ATOM 1690 N N . TYR A 1 216 ? -25.832 1.514 14.938 1.00 98.19 216 TYR A N 1
ATOM 1691 C CA . TYR A 1 216 ? -26.175 2.099 13.653 1.00 98.19 216 TYR A CA 1
ATOM 1692 C C . TYR A 1 216 ? -27.115 1.159 12.910 1.00 98.19 216 TYR A C 1
ATOM 1694 O O . TYR A 1 216 ? -26.949 -0.062 12.966 1.00 98.19 216 TYR A O 1
ATOM 1702 N N . LYS A 1 217 ? -28.080 1.729 12.190 1.00 97.94 217 LYS A N 1
ATOM 1703 C CA . LYS A 1 217 ? -29.034 1.007 11.346 1.00 97.94 217 LYS A CA 1
ATOM 1704 C C . LYS A 1 217 ? -29.086 1.598 9.940 1.00 97.94 217 LYS A C 1
ATOM 1706 O O . LYS A 1 217 ? -28.608 2.704 9.696 1.00 97.94 217 LYS A O 1
ATOM 1711 N N . LYS A 1 218 ? -29.692 0.875 8.999 1.00 98.12 218 LYS A N 1
ATOM 1712 C CA . LYS A 1 218 ? -30.064 1.450 7.698 1.00 98.12 218 LYS A CA 1
ATOM 1713 C C . LYS A 1 218 ? -31.133 2.530 7.898 1.00 98.12 218 LYS A C 1
ATOM 1715 O O . LYS A 1 218 ? -32.091 2.301 8.636 1.00 98.12 218 LYS A O 1
ATOM 1720 N N . LYS A 1 219 ? -31.002 3.669 7.217 1.00 96.81 219 LYS A N 1
ATOM 1721 C CA . LYS A 1 219 ? -31.981 4.761 7.285 1.00 96.81 219 LYS A CA 1
ATOM 1722 C C . LYS A 1 219 ? -33.361 4.273 6.837 1.00 96.81 219 LYS A C 1
ATOM 1724 O O . LYS A 1 219 ? -33.474 3.577 5.826 1.00 96.81 219 LYS A O 1
ATOM 1729 N N . GLY A 1 220 ? -34.393 4.595 7.618 1.00 94.31 220 GLY A N 1
ATOM 1730 C CA . GLY A 1 220 ? -35.771 4.139 7.380 1.00 94.31 220 GLY A CA 1
ATOM 1731 C C . GLY A 1 220 ? -36.066 2.705 7.844 1.00 94.31 220 GLY A C 1
ATOM 1732 O O . GLY A 1 220 ? -37.183 2.224 7.679 1.00 94.31 220 GLY A O 1
ATOM 1733 N N . SER A 1 221 ? -35.093 2.010 8.439 1.00 95.06 221 SER A N 1
ATOM 1734 C CA . SER A 1 221 ? -35.319 0.704 9.063 1.00 95.06 221 SER A CA 1
ATOM 1735 C C . SER A 1 221 ? -36.180 0.833 10.332 1.00 95.06 221 SER A C 1
ATOM 1737 O O . SER A 1 221 ? -35.944 1.751 11.128 1.00 95.06 221 SER A O 1
ATOM 1739 N N . PRO A 1 222 ? -37.127 -0.096 10.589 1.00 93.00 222 PRO A N 1
ATOM 1740 C CA . PRO A 1 222 ? -37.998 -0.041 11.763 1.00 93.00 222 PRO A CA 1
ATOM 1741 C C . PRO A 1 222 ? -37.287 -0.425 13.067 1.00 93.00 222 PRO A C 1
ATOM 1743 O O . PRO A 1 222 ? -37.870 -0.272 14.135 1.00 93.00 222 PRO A O 1
ATOM 1746 N N . PHE A 1 223 ? -36.044 -0.921 13.008 1.00 92.25 223 PHE A N 1
ATOM 1747 C CA . PHE A 1 223 ? -35.311 -1.330 14.205 1.00 92.25 223 PHE A CA 1
ATOM 1748 C C . PHE A 1 223 ? -35.143 -0.170 15.195 1.00 92.25 223 PHE A C 1
ATOM 1750 O O . PHE A 1 223 ? -34.787 0.955 14.821 1.00 92.25 223 PHE A O 1
ATOM 1757 N N . GLN A 1 224 ? -35.377 -0.476 16.468 1.00 92.44 224 GLN A N 1
ATOM 1758 C CA . GLN A 1 224 ? -35.211 0.422 17.605 1.00 92.44 224 GLN A CA 1
ATOM 1759 C C . GLN A 1 224 ? -34.343 -0.260 18.662 1.00 92.44 224 GLN A C 1
ATOM 1761 O O . GLN A 1 224 ? -34.271 -1.488 18.718 1.00 92.44 224 GLN A O 1
ATOM 1766 N N . PHE A 1 225 ? -33.692 0.548 19.493 1.00 94.88 225 PHE A N 1
ATOM 1767 C CA . PHE A 1 225 ? -32.953 0.087 20.658 1.00 94.88 225 PHE A CA 1
ATOM 1768 C C . PHE A 1 225 ? -33.498 0.823 21.876 1.00 94.88 225 PHE A C 1
ATOM 1770 O O . PHE A 1 225 ? -33.477 2.046 21.933 1.00 94.88 225 PHE A O 1
ATOM 1777 N N . ASP A 1 226 ? -34.019 0.076 22.840 1.00 92.81 226 ASP A N 1
ATOM 1778 C CA . ASP A 1 226 ? -34.666 0.624 24.036 1.00 92.81 226 ASP A CA 1
ATOM 1779 C C . ASP A 1 226 ? -33.681 0.888 25.192 1.00 92.81 226 ASP A C 1
ATOM 1781 O O . ASP A 1 226 ? -34.100 1.167 26.312 1.00 92.81 226 ASP A O 1
ATOM 1785 N N . GLY A 1 227 ? -32.374 0.766 24.935 1.00 92.75 227 GLY A N 1
ATOM 1786 C CA . GLY A 1 227 ? -31.310 0.886 25.933 1.00 92.75 227 GLY A CA 1
ATOM 1787 C C . GLY A 1 227 ? -30.957 -0.425 26.644 1.00 92.75 227 GLY A C 1
ATOM 1788 O O . GLY A 1 227 ? -29.916 -0.507 27.291 1.00 92.75 227 GLY A O 1
ATOM 1789 N N . ARG A 1 228 ? -31.763 -1.487 26.514 1.00 93.56 228 ARG A N 1
ATOM 1790 C CA . ARG A 1 228 ? -31.474 -2.793 27.127 1.00 93.56 228 ARG A CA 1
ATOM 1791 C C . ARG A 1 228 ? -30.796 -3.694 26.114 1.00 93.56 228 ARG A C 1
ATOM 1793 O O . ARG A 1 228 ? -31.405 -4.044 25.112 1.00 93.56 228 ARG A O 1
ATOM 1800 N N . ILE A 1 229 ? -29.578 -4.163 26.395 1.00 92.75 229 ILE A N 1
ATOM 1801 C CA . ILE A 1 229 ? -28.820 -4.981 25.432 1.00 92.75 229 ILE A CA 1
ATOM 1802 C C . ILE A 1 229 ? -29.589 -6.219 24.940 1.00 92.75 229 ILE A C 1
ATOM 1804 O O . ILE A 1 229 ? -29.436 -6.610 23.795 1.00 92.75 229 ILE A O 1
ATOM 1808 N N . ALA A 1 230 ? -30.481 -6.793 25.752 1.00 90.94 230 ALA A N 1
ATOM 1809 C CA . ALA A 1 230 ? -31.297 -7.943 25.368 1.00 90.94 230 ALA A CA 1
ATOM 1810 C C . ALA A 1 230 ? -32.348 -7.655 24.269 1.00 90.94 230 ALA A C 1
ATOM 1812 O O . ALA A 1 230 ? -32.841 -8.593 23.636 1.00 90.94 230 ALA A O 1
ATOM 1813 N N . SER A 1 231 ? -32.705 -6.390 24.003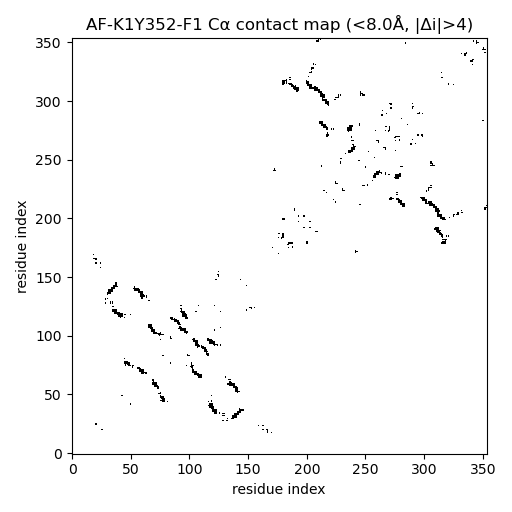 1.00 92.62 231 SER A N 1
ATOM 1814 C CA . SER A 1 231 ? -33.718 -6.048 22.988 1.00 92.62 231 SER A CA 1
ATOM 1815 C C . SER A 1 231 ? -33.256 -6.314 21.553 1.00 92.62 231 SER A C 1
ATOM 1817 O O . SER A 1 231 ? -34.086 -6.451 20.657 1.00 92.62 231 SER A O 1
ATOM 1819 N N . ILE A 1 232 ? -31.952 -6.497 21.332 1.00 92.44 232 ILE A N 1
ATOM 1820 C CA . ILE A 1 232 ? -31.368 -6.747 20.006 1.00 92.44 232 ILE A CA 1
ATOM 1821 C C . ILE A 1 232 ? -31.328 -8.234 19.609 1.00 92.44 232 ILE A C 1
ATOM 1823 O O . ILE A 1 232 ? -30.793 -8.552 18.551 1.00 92.44 232 ILE A O 1
ATOM 1827 N N . HIS A 1 233 ? -31.855 -9.154 20.427 1.00 89.19 233 HIS A N 1
ATOM 1828 C CA . HIS A 1 233 ? -31.696 -10.609 20.242 1.00 89.19 233 HIS A CA 1
ATOM 1829 C C . HIS A 1 233 ? -32.130 -11.141 18.862 1.00 89.19 233 HIS A C 1
ATOM 1831 O O . HIS A 1 233 ? -31.540 -12.100 18.369 1.00 89.19 233 HIS A O 1
ATOM 1837 N N . ASN A 1 234 ? -33.123 -10.511 18.224 1.00 88.94 234 ASN A N 1
ATOM 1838 C CA . ASN A 1 234 ? -33.625 -10.903 16.898 1.00 88.94 234 ASN A CA 1
ATOM 1839 C C . ASN A 1 234 ? -32.940 -10.176 15.728 1.00 88.94 234 ASN A C 1
ATOM 1841 O O . ASN A 1 234 ? -33.271 -10.433 14.572 1.00 88.94 234 ASN A O 1
ATOM 1845 N N . ALA A 1 235 ? -32.018 -9.251 15.996 1.00 93.06 235 ALA A N 1
ATOM 1846 C CA . ALA A 1 235 ? -31.332 -8.496 14.955 1.00 93.06 235 ALA A CA 1
ATOM 1847 C C . ALA A 1 235 ? -30.167 -9.299 14.355 1.00 93.06 235 ALA A C 1
ATOM 1849 O O . ALA A 1 235 ? -29.419 -9.977 15.061 1.00 93.06 235 ALA A O 1
ATOM 1850 N N . ARG A 1 236 ? -29.933 -9.163 13.046 1.00 95.25 236 ARG A N 1
ATOM 1851 C CA . ARG A 1 236 ? -28.680 -9.593 12.408 1.00 95.25 236 ARG A CA 1
ATOM 1852 C C . ARG A 1 236 ? -27.615 -8.544 12.696 1.00 95.25 236 ARG A C 1
ATOM 1854 O O . ARG A 1 236 ? -27.629 -7.471 12.096 1.00 95.25 236 ARG A O 1
ATOM 1861 N N . ILE A 1 237 ? -26.696 -8.837 13.608 1.00 96.50 237 ILE A N 1
ATOM 1862 C CA . ILE A 1 237 ? -25.720 -7.845 14.073 1.00 96.50 237 ILE A CA 1
ATOM 1863 C C . ILE A 1 237 ? -24.379 -8.044 13.378 1.00 96.50 237 ILE A C 1
ATOM 1865 O O . ILE A 1 237 ? -23.789 -9.121 13.464 1.00 96.50 237 ILE A O 1
ATOM 1869 N N . GLY A 1 238 ? -23.895 -7.004 12.700 1.00 95.44 238 GLY A N 1
ATOM 1870 C CA . GLY A 1 238 ? -22.558 -6.991 12.111 1.00 95.44 238 GLY A CA 1
ATOM 1871 C C . GLY A 1 238 ? -21.497 -6.564 13.118 1.00 95.44 238 GLY A C 1
ATOM 1872 O O . GLY A 1 238 ? -21.730 -5.634 13.878 1.00 95.44 238 GLY A O 1
ATOM 1873 N N . ILE A 1 239 ? -20.318 -7.187 13.105 1.00 92.94 239 ILE A N 1
ATOM 1874 C CA . ILE A 1 239 ? -19.174 -6.800 13.946 1.00 92.94 239 ILE A CA 1
ATOM 1875 C C . ILE A 1 239 ? -17.847 -6.907 13.189 1.00 92.94 239 ILE A C 1
ATOM 1877 O O . ILE A 1 239 ? -17.728 -7.629 12.198 1.00 92.94 239 ILE A O 1
ATOM 1881 N N . VAL A 1 240 ? -16.816 -6.244 13.707 1.00 85.62 240 VAL A N 1
ATOM 1882 C CA . VAL A 1 240 ? -15.411 -6.522 13.394 1.00 85.62 240 VAL A CA 1
ATOM 1883 C C . VAL A 1 240 ? -14.847 -7.412 14.496 1.00 85.62 240 VAL A C 1
ATOM 1885 O O . VAL A 1 240 ? -14.829 -7.032 15.664 1.00 85.62 240 VAL A O 1
ATOM 1888 N N . SER A 1 241 ? -14.393 -8.613 14.134 1.00 76.50 241 SER A N 1
ATOM 1889 C CA . SER A 1 241 ? -14.101 -9.686 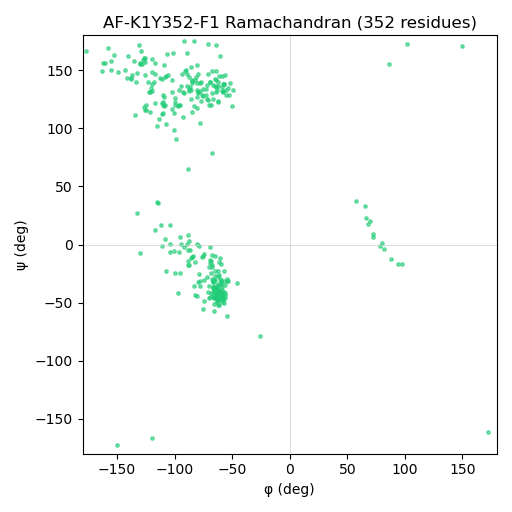15.105 1.00 76.50 241 SER A CA 1
ATOM 1890 C C . SER A 1 241 ? -13.015 -9.354 16.134 1.00 76.50 241 SER A C 1
ATOM 1892 O O . SER A 1 241 ? -12.991 -9.942 17.211 1.00 76.50 241 SER A O 1
ATOM 1894 N N . THR A 1 242 ? -12.098 -8.451 15.797 1.00 69.69 242 THR A N 1
ATOM 1895 C CA . THR A 1 242 ? -10.915 -8.118 16.604 1.00 69.69 242 THR A CA 1
ATOM 1896 C C . THR A 1 242 ? -11.123 -6.913 17.520 1.00 69.69 242 THR A C 1
ATOM 1898 O O . THR A 1 242 ? -10.199 -6.535 18.238 1.00 69.69 242 THR A O 1
ATOM 1901 N N . ILE A 1 243 ? -12.316 -6.310 17.505 1.00 77.06 243 ILE A N 1
ATOM 1902 C CA . ILE A 1 243 ? -12.629 -5.082 18.237 1.00 77.06 243 ILE A CA 1
ATOM 1903 C C . ILE A 1 243 ? -13.560 -5.396 19.418 1.00 77.06 243 ILE A C 1
ATOM 1905 O O . ILE A 1 243 ? -14.417 -6.287 19.368 1.00 77.06 243 ILE A O 1
ATOM 1909 N N . SER A 1 244 ? -13.344 -4.670 20.512 1.00 82.12 244 SER A N 1
ATOM 1910 C CA . SER A 1 244 ? -14.244 -4.632 21.663 1.00 82.12 244 SER A CA 1
ATOM 1911 C C . SER A 1 244 ? -15.278 -3.529 21.457 1.00 82.12 244 SER A C 1
ATOM 1913 O O . SER A 1 244 ? -14.918 -2.429 21.042 1.00 82.12 244 SER A O 1
ATOM 1915 N N . TYR A 1 245 ? -16.543 -3.817 21.758 1.00 87.06 245 TYR A N 1
ATOM 1916 C CA . TYR A 1 245 ? -17.654 -2.867 21.639 1.00 87.06 245 TYR A CA 1
ATOM 1917 C C . TYR A 1 245 ? -18.253 -2.533 23.010 1.00 87.06 245 TYR A C 1
ATOM 1919 O O . TYR A 1 245 ? -19.465 -2.377 23.134 1.00 87.06 245 TYR A O 1
ATOM 1927 N N . GLY A 1 246 ? -17.405 -2.458 24.037 1.00 84.12 246 GLY A N 1
ATOM 1928 C CA . GLY A 1 246 ? -17.828 -2.248 25.423 1.00 84.12 246 GLY A CA 1
ATOM 1929 C C . GLY A 1 246 ? -18.189 -3.551 26.133 1.00 84.12 246 GLY A C 1
ATOM 1930 O O . GLY A 1 246 ? -18.527 -4.557 25.502 1.00 84.12 246 GLY A O 1
ATOM 1931 N N . GLN A 1 247 ? -18.082 -3.555 27.463 1.00 84.81 247 GLN A N 1
ATOM 1932 C CA . GLN A 1 247 ? -18.306 -4.754 28.268 1.00 84.81 247 GLN A CA 1
ATOM 1933 C C . GLN A 1 247 ? -19.744 -5.262 28.159 1.00 84.81 247 GLN A C 1
ATOM 1935 O O . GLN A 1 247 ? -19.959 -6.477 28.171 1.00 84.81 247 GLN A O 1
ATOM 1940 N N . ALA A 1 248 ? -20.722 -4.358 28.053 1.00 88.38 248 ALA A N 1
ATOM 1941 C CA . ALA A 1 248 ? -22.133 -4.716 27.978 1.00 88.38 248 ALA A CA 1
ATOM 1942 C C . ALA A 1 248 ? -22.425 -5.549 26.721 1.00 88.38 248 ALA A C 1
ATOM 1944 O O . ALA A 1 248 ? -22.963 -6.657 26.813 1.00 88.38 248 ALA A O 1
ATOM 1945 N N . PHE A 1 249 ? -22.004 -5.060 25.549 1.00 91.75 249 PHE A N 1
ATOM 1946 C CA . PHE A 1 249 ? -22.164 -5.799 24.299 1.00 91.75 249 PHE A CA 1
ATOM 1947 C C . PHE A 1 249 ? -21.232 -7.012 24.233 1.00 91.75 249 PHE A C 1
ATOM 1949 O O . PHE A 1 249 ? -21.662 -8.079 23.808 1.00 91.75 249 PHE A O 1
ATOM 1956 N N . ASP A 1 250 ? -19.978 -6.905 24.681 1.00 88.69 250 ASP A N 1
ATOM 1957 C CA . ASP A 1 250 ? -19.011 -8.003 24.571 1.00 88.69 250 ASP A CA 1
ATOM 1958 C C . ASP A 1 250 ? -19.358 -9.221 25.439 1.00 88.69 250 ASP A C 1
ATOM 1960 O O . ASP A 1 250 ? -19.055 -10.351 25.042 1.00 88.69 250 ASP A O 1
ATOM 1964 N N . LYS A 1 251 ? -20.027 -9.026 26.583 1.00 89.06 251 LYS A N 1
ATOM 1965 C CA . LYS A 1 251 ? -20.618 -10.125 27.365 1.00 89.06 251 LYS A CA 1
ATOM 1966 C C . LYS A 1 251 ? -21.825 -10.722 26.644 1.00 89.06 251 LYS A C 1
ATOM 1968 O O . LYS A 1 251 ? -21.931 -11.938 26.523 1.00 89.06 251 LYS A O 1
ATOM 1973 N N . TYR A 1 252 ? -22.715 -9.875 26.124 1.00 90.81 252 TYR A N 1
ATOM 1974 C CA . TYR A 1 252 ? -23.953 -10.322 25.486 1.00 90.81 252 TYR A CA 1
ATOM 1975 C C . TYR A 1 252 ? -23.731 -11.030 24.139 1.00 90.81 252 TYR A C 1
ATOM 1977 O O . TYR A 1 252 ? -24.404 -12.011 23.825 1.00 90.81 252 TYR A O 1
ATOM 1985 N N . ARG A 1 253 ? -22.743 -10.589 23.350 1.00 90.50 253 ARG A N 1
ATOM 1986 C CA . ARG A 1 253 ? -22.466 -11.098 21.996 1.00 90.50 253 ARG A CA 1
ATOM 1987 C C . ARG A 1 253 ? -22.098 -12.586 21.958 1.00 90.50 253 ARG A C 1
ATOM 1989 O O . ARG A 1 253 ? -22.114 -13.183 20.888 1.00 90.50 253 ARG A O 1
ATOM 1996 N N . GLN A 1 254 ? -21.761 -13.183 23.104 1.00 87.88 254 GLN A N 1
ATOM 1997 C CA . GLN A 1 254 ? -21.489 -14.618 23.240 1.00 87.88 254 GLN A CA 1
ATOM 1998 C C . GLN A 1 254 ? -22.754 -15.481 23.086 1.00 87.88 254 GLN A C 1
ATOM 2000 O O . GLN A 1 254 ? -22.644 -16.664 22.779 1.00 87.88 254 GLN A O 1
ATOM 2005 N N . PHE A 1 255 ? -23.942 -14.891 23.253 1.00 89.00 255 PHE A N 1
ATOM 2006 C CA . PHE A 1 255 ? -25.228 -15.596 23.251 1.00 89.00 255 PHE A CA 1
ATOM 2007 C C . PHE A 1 255 ? -26.038 -15.414 21.961 1.00 89.00 255 PHE A C 1
ATOM 2009 O O . PHE A 1 255 ? -27.142 -15.940 21.852 1.00 89.00 255 PHE A O 1
ATOM 2016 N N . ILE A 1 256 ? -25.517 -14.671 20.982 1.00 89.31 256 ILE A N 1
ATOM 2017 C CA . ILE A 1 256 ? -26.228 -14.335 19.742 1.00 89.31 256 ILE A CA 1
ATOM 2018 C C . ILE A 1 256 ? -25.377 -14.637 18.509 1.00 89.31 256 ILE A C 1
ATOM 2020 O O . ILE A 1 256 ? -24.145 -14.671 18.555 1.00 89.31 256 ILE A O 1
ATOM 2024 N N . ARG A 1 257 ? -26.037 -14.841 17.366 1.00 86.69 257 ARG A N 1
ATOM 2025 C CA . ARG A 1 257 ? -25.351 -15.023 16.084 1.00 86.69 257 ARG A CA 1
ATOM 2026 C C . ARG A 1 257 ? -24.920 -13.669 15.522 1.00 86.69 257 ARG A C 1
ATOM 2028 O O . ARG A 1 257 ? -25.726 -12.752 15.409 1.00 86.69 257 ARG A O 1
ATOM 2035 N N . LEU A 1 258 ? -23.659 -13.580 15.107 1.00 93.69 258 LEU A N 1
ATOM 2036 C CA . LEU A 1 258 ? -23.052 -12.354 14.588 1.00 93.69 258 LEU A CA 1
ATOM 2037 C C . LEU A 1 258 ? -22.611 -12.535 13.132 1.00 93.69 258 LEU A C 1
ATOM 2039 O O . LEU A 1 258 ? -22.041 -13.570 12.773 1.00 93.69 258 LEU A O 1
ATOM 2043 N N . ASP A 1 259 ? -22.821 -11.510 12.311 1.00 93.94 259 ASP A N 1
ATOM 2044 C CA . ASP A 1 259 ? -22.185 -11.375 11.003 1.00 93.94 259 ASP A CA 1
ATOM 2045 C C . ASP A 1 259 ? -20.804 -10.736 11.201 1.00 93.94 259 ASP A C 1
ATOM 2047 O O . ASP A 1 259 ? -20.666 -9.600 11.651 1.00 93.94 259 ASP A O 1
ATOM 2051 N N . LYS A 1 260 ? -19.754 -11.500 10.912 1.00 90.25 260 LYS A N 1
ATOM 2052 C CA . LYS A 1 260 ? -18.375 -11.061 11.122 1.00 90.25 260 LYS A CA 1
ATOM 2053 C C . LYS A 1 260 ? -17.803 -10.466 9.840 1.00 90.25 260 LYS A C 1
ATOM 2055 O O . LYS A 1 260 ? -17.936 -11.038 8.755 1.00 90.25 260 LYS A O 1
ATOM 2060 N N . ALA A 1 261 ? -17.112 -9.343 9.982 1.00 82.12 261 ALA A N 1
ATOM 2061 C CA . ALA A 1 261 ? -16.295 -8.738 8.944 1.00 82.12 261 ALA A CA 1
ATOM 2062 C C . ALA A 1 261 ? -14.864 -8.501 9.442 1.00 82.12 261 ALA A C 1
ATOM 2064 O O . ALA A 1 261 ? -14.596 -8.434 10.643 1.00 82.12 261 ALA A O 1
ATOM 2065 N N . ASN A 1 262 ? -13.946 -8.338 8.490 1.00 72.62 262 ASN A N 1
ATOM 2066 C CA . ASN A 1 262 ? -12.543 -8.032 8.779 1.00 72.62 262 ASN A CA 1
ATOM 2067 C C . ASN A 1 262 ? -12.279 -6.523 8.879 1.00 72.62 262 ASN A C 1
ATOM 2069 O O . ASN A 1 262 ? -11.249 -6.113 9.396 1.00 72.62 262 ASN A O 1
ATOM 2073 N N . GLN A 1 263 ? -13.193 -5.695 8.367 1.00 79.00 263 GLN A N 1
ATOM 2074 C CA . GLN A 1 263 ? -13.074 -4.240 8.350 1.00 79.00 263 GLN A CA 1
ATOM 2075 C C . GLN A 1 263 ? -14.432 -3.608 8.633 1.00 79.00 263 GLN A C 1
ATOM 2077 O O . GLN A 1 263 ? -15.461 -4.098 8.161 1.00 79.00 263 GLN A O 1
ATOM 2082 N N . LEU A 1 264 ? -14.420 -2.491 9.359 1.00 86.19 264 LEU A N 1
ATOM 2083 C CA . LEU A 1 264 ? -15.635 -1.764 9.720 1.00 86.19 264 LEU A CA 1
ATOM 2084 C C . LEU A 1 264 ? -16.385 -1.245 8.483 1.00 86.19 264 LEU A C 1
ATOM 2086 O O . LEU A 1 264 ? -17.612 -1.297 8.435 1.00 86.19 264 LEU A O 1
ATOM 2090 N N . THR A 1 265 ? -15.652 -0.836 7.445 1.00 87.94 265 THR A N 1
ATOM 2091 C CA . THR A 1 265 ? -16.205 -0.406 6.150 1.00 87.94 265 THR A CA 1
ATOM 2092 C C . THR A 1 265 ? -17.085 -1.481 5.510 1.00 87.94 265 THR A C 1
ATOM 2094 O O . THR A 1 265 ? -18.173 -1.178 5.024 1.00 87.94 265 THR A O 1
ATOM 2097 N N . HIS A 1 266 ? -16.678 -2.753 5.557 1.00 88.06 266 HIS A N 1
ATOM 2098 C CA . HIS A 1 266 ? -17.491 -3.860 5.048 1.00 88.06 266 HIS A CA 1
ATOM 2099 C C . HIS A 1 266 ? -18.779 -4.046 5.857 1.00 88.06 266 HIS A C 1
ATOM 2101 O O . HIS A 1 266 ? -19.832 -4.285 5.264 1.00 88.06 266 HIS A O 1
ATOM 2107 N N . SER A 1 267 ? -18.728 -3.902 7.185 1.00 92.75 267 SER A N 1
ATOM 2108 C CA . SER A 1 267 ? -19.934 -3.951 8.021 1.00 92.75 267 SER A CA 1
ATOM 2109 C C . SER A 1 267 ? -20.900 -2.817 7.674 1.00 92.75 267 SER A C 1
ATOM 2111 O O . SER A 1 267 ? -22.084 -3.074 7.471 1.00 92.75 267 SER A O 1
ATOM 2113 N N . PHE A 1 268 ? -20.407 -1.590 7.482 1.00 96.19 268 PHE A N 1
ATOM 2114 C CA . PHE A 1 268 ? -21.242 -0.470 7.035 1.00 96.19 268 PHE A CA 1
ATOM 2115 C C . PHE A 1 268 ? -21.826 -0.675 5.629 1.00 96.19 268 PHE A C 1
ATOM 2117 O O . PHE A 1 268 ? -22.998 -0.378 5.406 1.00 96.19 268 PHE A O 1
ATOM 2124 N N . GLN A 1 269 ? -21.073 -1.253 4.685 1.00 94.25 269 GLN A N 1
ATOM 2125 C CA . GLN A 1 269 ? -21.613 -1.611 3.365 1.00 94.25 269 GLN A CA 1
ATOM 2126 C C . GLN A 1 269 ? -22.731 -2.655 3.464 1.00 94.25 269 GLN A C 1
ATOM 2128 O O . GLN A 1 269 ? -23.736 -2.559 2.756 1.00 94.25 269 GLN A O 1
ATOM 2133 N N . LYS A 1 270 ? -22.569 -3.665 4.329 1.00 96.00 270 LYS A N 1
ATOM 2134 C CA . LYS A 1 270 ? -23.615 -4.660 4.598 1.00 96.00 270 LYS A CA 1
ATOM 2135 C C . LYS A 1 270 ? -24.851 -3.998 5.214 1.00 96.00 270 LYS A C 1
ATOM 2137 O O . LYS A 1 270 ? -25.957 -4.318 4.781 1.00 96.00 270 LYS A O 1
ATOM 2142 N N . LEU A 1 271 ? -24.663 -3.068 6.153 1.00 97.69 271 LEU A N 1
ATOM 2143 C CA . LEU A 1 271 ? -25.738 -2.314 6.806 1.00 97.69 271 LEU A CA 1
ATOM 2144 C C . LEU A 1 271 ? -26.536 -1.485 5.795 1.00 97.69 271 LEU A C 1
ATOM 2146 O O . LEU A 1 271 ? -27.747 -1.648 5.682 1.00 97.69 271 LEU A O 1
ATOM 2150 N N . ALA A 1 272 ? -25.854 -0.674 4.982 1.00 96.88 272 ALA A N 1
ATOM 2151 C CA . ALA A 1 272 ? -26.477 0.159 3.952 1.00 96.88 272 ALA A CA 1
ATOM 2152 C C . ALA A 1 272 ? -27.280 -0.675 2.931 1.00 96.88 272 ALA A C 1
ATOM 2154 O O . ALA A 1 272 ? -28.379 -0.303 2.512 1.00 96.88 272 ALA A O 1
ATOM 2155 N N . LYS A 1 273 ? -26.780 -1.872 2.590 1.00 95.94 273 LYS A N 1
ATOM 2156 C CA . LYS A 1 273 ? -27.460 -2.838 1.709 1.00 95.94 273 LYS A CA 1
ATOM 2157 C C . LYS A 1 273 ? -28.546 -3.672 2.407 1.00 95.94 273 LYS A C 1
ATOM 2159 O O . LYS A 1 273 ? -29.156 -4.509 1.751 1.00 95.94 273 LYS A O 1
ATOM 2164 N N . GLY A 1 274 ? -28.799 -3.475 3.704 1.00 95.19 274 GLY A N 1
ATOM 2165 C CA . GLY A 1 274 ? -29.810 -4.213 4.477 1.00 95.19 274 GLY A CA 1
ATOM 2166 C C . GLY A 1 274 ? -29.474 -5.690 4.726 1.00 95.19 274 GLY A C 1
ATOM 2167 O O . GLY A 1 274 ? -30.367 -6.497 4.990 1.00 95.19 274 GLY A O 1
ATOM 2168 N N . ARG A 1 275 ? -28.196 -6.076 4.610 1.00 95.94 275 ARG A N 1
ATOM 2169 C CA . ARG A 1 275 ? -27.727 -7.448 4.886 1.00 95.94 275 ARG A CA 1
ATOM 2170 C C . ARG A 1 275 ? -27.565 -7.727 6.380 1.00 95.94 275 ARG A C 1
ATOM 2172 O O . ARG A 1 275 ? -27.645 -8.882 6.784 1.00 95.94 275 ARG A O 1
ATOM 2179 N N . ILE A 1 276 ? -27.340 -6.679 7.164 1.00 97.06 276 ILE A N 1
ATOM 2180 C CA . ILE A 1 276 ? -27.372 -6.684 8.627 1.00 97.06 276 ILE A CA 1
ATOM 2181 C C . ILE A 1 276 ? -28.334 -5.589 9.087 1.00 97.06 276 ILE A C 1
ATOM 2183 O O . ILE A 1 276 ? -28.596 -4.643 8.340 1.00 97.06 276 ILE A O 1
ATOM 2187 N N . ASP A 1 277 ? -28.852 -5.734 10.297 1.00 97.06 277 ASP A N 1
ATOM 2188 C CA . ASP A 1 277 ? -29.872 -4.859 10.871 1.00 97.06 277 ASP A CA 1
ATOM 2189 C C . ASP A 1 277 ? -29.254 -3.788 11.770 1.00 97.06 277 ASP A C 1
ATOM 2191 O O . ASP A 1 277 ? -29.642 -2.621 11.695 1.00 97.06 277 ASP A O 1
ATOM 2195 N N . LEU A 1 278 ? -28.265 -4.187 12.579 1.00 97.50 278 LEU A N 1
ATOM 2196 C CA . LEU A 1 278 ? -27.567 -3.325 13.527 1.00 97.50 278 LEU A CA 1
ATOM 2197 C C . LEU A 1 278 ? -26.049 -3.498 13.424 1.00 97.50 278 LEU A C 1
ATOM 2199 O O . LEU A 1 278 ? -25.540 -4.591 13.160 1.00 97.50 278 LEU A O 1
ATOM 2203 N N . LEU A 1 279 ? -25.326 -2.413 13.682 1.00 97.50 279 LEU A N 1
ATOM 2204 C CA . LEU A 1 279 ? -23.871 -2.384 13.801 1.00 97.50 279 LEU A CA 1
ATOM 2205 C C . LEU A 1 279 ? -23.484 -1.561 15.039 1.00 97.50 279 LEU A C 1
ATOM 2207 O O . LEU A 1 279 ? -23.705 -0.350 15.024 1.00 97.50 279 LEU A O 1
ATOM 2211 N N . PRO A 1 280 ? -22.935 -2.162 16.109 1.00 96.75 280 PRO A N 1
ATOM 2212 C CA . PRO A 1 280 ? -22.329 -1.397 17.188 1.00 96.75 280 PRO A CA 1
ATOM 2213 C C . PRO A 1 280 ? -21.043 -0.740 16.683 1.00 96.75 280 PRO A C 1
ATOM 2215 O O . PRO A 1 280 ? -20.274 -1.348 15.935 1.00 96.75 280 PRO A O 1
ATOM 2218 N N . SER A 1 281 ? -20.791 0.500 17.085 1.00 94.62 281 SER A N 1
ATOM 2219 C CA . SER A 1 281 ? -19.524 1.179 16.822 1.00 94.62 281 SER A CA 1
ATOM 2220 C C . SER A 1 281 ? -19.330 2.354 17.769 1.00 94.62 281 SER A C 1
ATOM 2222 O O . SER A 1 281 ? -20.292 2.936 18.270 1.00 94.62 281 SER A O 1
ATOM 2224 N N . ASN A 1 282 ? -18.068 2.728 17.968 1.00 92.19 282 ASN A N 1
ATOM 2225 C CA . ASN A 1 282 ? -17.731 4.013 18.558 1.00 92.19 282 ASN A CA 1
ATOM 2226 C C . ASN A 1 282 ? -18.243 5.150 17.664 1.00 92.19 282 ASN A C 1
ATOM 2228 O O . ASN A 1 282 ? -18.105 5.052 16.441 1.00 92.19 282 ASN A O 1
ATOM 2232 N N . TYR A 1 283 ? -18.781 6.204 18.281 1.00 93.25 283 TYR A N 1
ATOM 2233 C CA . TYR A 1 283 ? -19.324 7.374 17.596 1.00 93.25 283 TYR A CA 1
ATOM 2234 C C . TYR A 1 283 ? -18.311 8.006 16.632 1.00 93.25 283 TYR A C 1
ATOM 2236 O O . TYR A 1 283 ? -18.524 7.996 15.423 1.00 93.25 283 TYR A O 1
ATOM 2244 N N . ASN A 1 284 ? -17.167 8.477 17.138 1.00 90.50 284 ASN A N 1
ATOM 2245 C CA . ASN A 1 284 ? -16.180 9.204 16.332 1.00 90.50 284 ASN A CA 1
ATOM 2246 C C . ASN A 1 284 ? -15.656 8.346 15.164 1.00 90.50 284 ASN A C 1
ATOM 2248 O O . ASN A 1 284 ? -15.535 8.823 14.034 1.00 90.50 284 ASN A O 1
ATOM 2252 N N . VAL A 1 285 ? -15.402 7.055 15.411 1.00 89.62 285 VAL A N 1
ATOM 2253 C CA . VAL A 1 285 ? -14.958 6.110 14.371 1.00 89.62 285 VAL A CA 1
ATOM 2254 C C . VAL A 1 285 ? -16.048 5.872 13.322 1.00 89.62 285 VAL A C 1
ATOM 2256 O O . VAL A 1 285 ? -15.750 5.825 12.123 1.00 89.62 285 VAL A O 1
ATOM 2259 N N . ALA A 1 286 ? -17.301 5.712 13.747 1.00 93.81 286 ALA A N 1
ATOM 2260 C CA . ALA A 1 286 ? -18.426 5.496 12.848 1.00 93.81 286 ALA A CA 1
ATOM 2261 C C . ALA A 1 286 ? -18.695 6.722 11.978 1.00 93.81 286 ALA A C 1
ATOM 2263 O O . ALA A 1 286 ? -18.724 6.575 10.761 1.00 93.81 286 ALA A O 1
ATOM 2264 N N . GLU A 1 287 ? -18.812 7.914 12.564 1.00 93.44 287 GLU A N 1
ATOM 2265 C CA . GLU A 1 287 ? -19.069 9.150 11.816 1.00 93.44 287 GLU A CA 1
ATOM 2266 C C . GLU A 1 287 ? -17.970 9.415 10.779 1.00 93.44 287 GLU A C 1
ATOM 2268 O O . GLU A 1 287 ? -18.262 9.677 9.609 1.00 93.44 287 GLU A O 1
ATOM 2273 N N . TYR A 1 288 ? -16.697 9.245 11.161 1.00 90.31 288 TYR A N 1
ATOM 2274 C CA . TYR A 1 288 ? -15.579 9.327 10.218 1.00 90.31 288 TYR A CA 1
ATOM 2275 C C . TYR A 1 288 ? -15.721 8.313 9.074 1.00 90.31 288 TYR A C 1
ATOM 2277 O O . TYR A 1 288 ? -15.536 8.654 7.903 1.00 90.31 288 TYR A O 1
ATOM 2285 N N . THR A 1 289 ? -16.061 7.063 9.398 1.00 90.50 289 THR A N 1
ATOM 2286 C CA . THR A 1 289 ? -16.183 5.982 8.411 1.00 90.50 289 THR A CA 1
ATOM 2287 C C . THR A 1 289 ? -17.347 6.221 7.449 1.00 90.50 289 THR A C 1
ATOM 2289 O O . THR A 1 289 ? -17.168 6.092 6.239 1.00 90.50 289 THR A O 1
ATOM 2292 N N . ILE A 1 290 ? -18.514 6.608 7.966 1.00 94.69 290 ILE A N 1
ATOM 2293 C CA . ILE A 1 290 ? -19.725 6.919 7.196 1.00 94.69 290 ILE A CA 1
ATOM 2294 C C . ILE A 1 290 ? -19.438 8.057 6.214 1.00 94.69 290 ILE A C 1
ATOM 2296 O O . ILE A 1 290 ? -19.696 7.899 5.019 1.00 94.69 290 ILE A O 1
ATOM 2300 N N . LYS A 1 291 ? -18.830 9.151 6.696 1.00 91.62 291 LYS A N 1
ATOM 2301 C CA . LYS A 1 291 ? -18.455 10.307 5.873 1.00 91.62 291 LYS A CA 1
ATOM 2302 C C . LYS A 1 291 ? -17.443 9.946 4.792 1.00 91.62 291 LYS A C 1
ATOM 2304 O O . LYS A 1 291 ? -17.616 10.278 3.625 1.00 91.62 291 LYS A O 1
ATOM 2309 N N . LYS A 1 292 ? -16.390 9.207 5.156 1.00 88.81 292 LYS A N 1
ATOM 2310 C CA . LYS A 1 292 ? -15.371 8.741 4.203 1.00 88.81 292 LYS A CA 1
ATOM 2311 C C . LYS A 1 292 ? -15.965 7.856 3.104 1.00 88.81 292 LYS A C 1
ATOM 2313 O O . LYS A 1 292 ? -15.458 7.842 1.987 1.00 88.81 292 LYS A O 1
ATOM 2318 N N . MET A 1 293 ? -17.007 7.096 3.428 1.00 91.50 293 MET A N 1
ATOM 2319 C CA . MET A 1 293 ? -17.686 6.205 2.492 1.00 91.50 293 MET A CA 1
ATOM 2320 C C . MET A 1 293 ? -18.783 6.888 1.663 1.00 91.50 293 MET A C 1
ATOM 2322 O O . MET A 1 293 ? -19.269 6.261 0.723 1.00 91.50 293 MET A O 1
ATOM 2326 N N . GLY A 1 294 ? -19.192 8.119 1.992 1.00 95.06 294 GLY A N 1
ATOM 2327 C CA . GLY A 1 294 ? -20.284 8.813 1.302 1.00 95.06 294 GLY A CA 1
ATOM 2328 C C . GLY A 1 294 ? -21.652 8.143 1.490 1.00 95.06 294 GLY A C 1
ATOM 2329 O O . GLY A 1 294 ? -22.453 8.091 0.554 1.00 95.06 294 GLY A O 1
ATOM 2330 N N . ILE A 1 295 ? -21.902 7.532 2.657 1.00 96.94 295 ILE A N 1
ATOM 2331 C CA . ILE A 1 295 ? -23.142 6.786 2.952 1.00 96.94 295 ILE A CA 1
ATOM 2332 C C . ILE A 1 295 ? -24.030 7.456 4.011 1.00 96.94 295 ILE A C 1
ATOM 2334 O O . ILE A 1 295 ? -24.942 6.815 4.533 1.00 96.94 295 ILE A O 1
ATOM 2338 N N . GLU A 1 296 ? -23.815 8.737 4.308 1.00 97.25 296 GLU A N 1
ATOM 2339 C CA . GLU A 1 296 ? -24.549 9.524 5.314 1.00 97.25 296 GLU A CA 1
ATOM 2340 C C . GLU A 1 296 ? -26.071 9.480 5.106 1.00 97.25 296 GLU A C 1
ATOM 2342 O O . GLU A 1 296 ? -26.847 9.531 6.055 1.00 97.25 296 GLU A O 1
ATOM 2347 N N . GLN A 1 297 ? -26.523 9.364 3.854 1.00 97.12 297 GLN A N 1
ATOM 2348 C CA . GLN A 1 297 ? -27.949 9.288 3.523 1.00 97.12 297 GLN A CA 1
ATOM 2349 C C . GLN A 1 297 ? -28.527 7.867 3.576 1.00 97.12 297 GLN A C 1
ATOM 2351 O O . GLN A 1 297 ? -29.731 7.694 3.402 1.00 97.12 297 GLN A O 1
ATOM 2356 N N . GLN A 1 298 ? -27.700 6.845 3.803 1.00 97.88 298 GLN A N 1
ATOM 2357 C CA . GLN A 1 298 ? -28.104 5.434 3.754 1.00 97.88 298 GLN A CA 1
ATOM 2358 C C . GLN A 1 298 ? -28.178 4.780 5.135 1.00 97.88 298 GLN A C 1
ATOM 2360 O O . GLN A 1 298 ? -28.873 3.776 5.300 1.00 97.88 298 GLN A O 1
ATOM 2365 N N . VAL A 1 299 ? -27.468 5.319 6.124 1.00 98.06 299 VAL A N 1
ATOM 2366 C CA . VAL A 1 299 ? -27.403 4.783 7.488 1.00 98.06 299 VAL A CA 1
ATOM 2367 C C . VAL A 1 299 ? -27.662 5.886 8.506 1.00 98.06 299 VAL A C 1
ATOM 2369 O O . VAL A 1 299 ? -27.453 7.059 8.220 1.00 98.06 299 VAL A O 1
ATOM 2372 N N . GLU A 1 300 ? -28.129 5.510 9.690 1.00 97.50 300 GLU A N 1
ATOM 2373 C CA . GLU A 1 300 ? -28.368 6.434 10.795 1.00 97.50 300 GLU A CA 1
ATOM 2374 C C . GLU A 1 300 ? -28.021 5.792 12.141 1.00 97.50 300 GLU A C 1
ATOM 2376 O O . GLU A 1 300 ? -28.107 4.572 12.316 1.00 97.50 300 GLU A O 1
ATOM 2381 N N . ARG A 1 301 ? -27.612 6.629 13.094 1.00 97.44 301 ARG A N 1
ATOM 2382 C CA . ARG A 1 301 ? -27.312 6.240 14.472 1.00 97.44 301 ARG A CA 1
ATOM 2383 C C . ARG A 1 301 ? -28.605 6.117 15.281 1.00 97.44 301 ARG A C 1
ATOM 2385 O O . ARG A 1 301 ? -29.487 6.965 15.169 1.00 97.44 301 ARG A O 1
ATOM 2392 N N . LEU A 1 302 ? -28.706 5.099 16.131 1.00 96.94 302 LEU A N 1
ATOM 2393 C CA . LEU A 1 302 ? -29.758 5.011 17.144 1.00 96.94 302 LEU A CA 1
ATOM 2394 C C . LEU A 1 302 ? -29.433 5.930 18.335 1.00 96.94 302 LEU A C 1
ATOM 2396 O O . LEU A 1 302 ? -28.273 6.003 18.745 1.00 96.94 302 LEU A O 1
ATOM 2400 N N . PRO A 1 303 ? -30.424 6.647 18.896 1.00 94.44 303 PRO A N 1
ATOM 2401 C CA . PRO A 1 303 ? -30.153 7.701 19.871 1.00 94.44 303 PRO A CA 1
ATOM 2402 C C . PRO A 1 303 ? -29.691 7.170 21.233 1.00 94.44 303 PRO A C 1
ATOM 2404 O O . PRO A 1 303 ? -28.953 7.866 21.924 1.00 94.44 303 PRO A O 1
ATOM 2407 N N . GLN A 1 304 ? -30.090 5.953 21.609 1.00 95.56 304 GLN A N 1
ATOM 2408 C CA . GLN A 1 304 ? -29.719 5.331 22.877 1.00 95.56 304 GLN A CA 1
ATOM 2409 C C . GLN A 1 304 ? -28.277 4.814 22.846 1.00 95.56 304 GLN A C 1
ATOM 2411 O O . GLN A 1 304 ? -27.883 4.056 21.957 1.00 95.56 304 GLN A O 1
ATOM 2416 N N . LEU A 1 305 ? -27.518 5.208 23.866 1.00 94.06 305 LEU A N 1
ATOM 2417 C CA . LEU A 1 305 ? -26.159 4.753 24.121 1.00 94.06 305 LEU A CA 1
ATOM 2418 C C . LEU A 1 305 ? -26.156 3.260 24.485 1.00 94.06 305 LEU A C 1
ATOM 2420 O O . LEU A 1 305 ? -26.993 2.805 25.264 1.00 94.06 305 LEU A O 1
ATOM 2424 N N . ILE A 1 306 ? -25.202 2.504 23.943 1.00 94.88 306 ILE A N 1
ATOM 2425 C CA . ILE A 1 306 ? -24.903 1.140 24.399 1.00 94.88 306 ILE A CA 1
ATOM 2426 C C . ILE A 1 306 ? -24.137 1.224 25.720 1.00 94.88 306 ILE A C 1
ATOM 2428 O O . ILE A 1 306 ? -24.532 0.628 26.717 1.00 94.88 306 ILE A O 1
ATOM 2432 N N . GLU A 1 307 ? -23.021 1.950 25.698 1.00 92.81 307 GLU A N 1
ATOM 2433 C CA . GLU A 1 307 ? -22.104 2.129 26.820 1.00 92.81 307 GLU A CA 1
ATOM 2434 C C . GLU A 1 307 ? -21.204 3.347 26.543 1.00 92.81 307 GLU A C 1
ATOM 2436 O O . GLU A 1 307 ? -20.886 3.633 25.385 1.00 92.81 307 GLU A O 1
ATOM 2441 N N . SER A 1 308 ? -20.777 4.053 27.592 1.00 92.62 308 SER A N 1
ATOM 2442 C CA . SER A 1 308 ? -19.689 5.038 27.521 1.00 92.62 308 SER A CA 1
ATOM 2443 C C . SER A 1 308 ? -18.495 4.465 28.269 1.00 92.62 308 SER A C 1
ATOM 2445 O O . SER A 1 308 ? -18.568 4.228 29.476 1.00 92.62 308 SER A O 1
ATOM 2447 N N . VAL A 1 309 ? -17.418 4.169 27.539 1.00 90.06 309 VAL A N 1
ATOM 2448 C CA . VAL A 1 309 ? -16.249 3.474 28.091 1.00 90.06 309 VAL A CA 1
ATOM 2449 C C . VAL A 1 309 ? -15.077 4.446 28.176 1.00 90.06 309 VAL A C 1
ATOM 2451 O O . VAL A 1 309 ? -14.645 4.949 27.134 1.00 90.06 309 VAL A O 1
ATOM 2454 N N . PRO A 1 310 ? -14.510 4.711 29.365 1.00 91.56 310 PRO A N 1
ATOM 2455 C CA . PRO A 1 310 ? -13.321 5.542 29.467 1.00 91.56 310 PRO A CA 1
ATOM 2456 C C . PRO A 1 310 ? -12.144 4.861 28.764 1.00 91.56 310 PRO A C 1
ATOM 2458 O O . PRO A 1 310 ? -11.904 3.657 28.901 1.00 91.56 310 PRO A O 1
ATOM 2461 N N . SER A 1 311 ? -11.400 5.648 27.996 1.00 91.56 311 SER A N 1
ATOM 2462 C CA . SER A 1 311 ? -10.165 5.220 27.353 1.00 91.56 311 SER A CA 1
ATOM 2463 C C . SER A 1 311 ? -8.996 6.061 27.832 1.00 91.56 311 SER A C 1
ATOM 2465 O O . SER A 1 311 ? -9.150 7.237 28.157 1.00 91.56 311 SER A O 1
ATOM 2467 N N . TYR A 1 312 ? -7.830 5.436 27.866 1.00 94.00 312 TYR A N 1
ATOM 2468 C CA . TYR A 1 312 ? -6.624 5.946 28.504 1.00 94.00 312 TYR A CA 1
ATOM 2469 C C . TYR A 1 312 ? -5.439 5.835 27.547 1.00 94.00 312 TYR A C 1
ATOM 2471 O O . TYR A 1 312 ? -5.533 5.183 26.497 1.00 94.00 312 TYR A O 1
ATOM 2479 N N . ILE A 1 313 ? -4.308 6.422 27.929 1.00 94.69 313 ILE A N 1
ATOM 2480 C CA . ILE A 1 313 ? -3.017 5.988 27.395 1.00 94.69 313 ILE A CA 1
ATOM 2481 C C . ILE A 1 313 ? -2.515 4.839 28.264 1.00 94.69 313 ILE A C 1
ATOM 2483 O O . ILE A 1 313 ? -2.614 4.889 29.485 1.00 94.69 313 ILE A O 1
ATOM 2487 N N . ALA A 1 314 ? -2.011 3.783 27.635 1.00 93.81 314 ALA A N 1
ATOM 2488 C CA . ALA A 1 314 ? -1.471 2.620 28.325 1.00 93.81 314 ALA A CA 1
ATOM 2489 C C . ALA A 1 314 ? -0.006 2.412 27.934 1.00 93.81 314 ALA A C 1
ATOM 2491 O O . ALA A 1 314 ? 0.288 2.112 26.780 1.00 93.81 314 ALA A O 1
ATOM 2492 N N . PHE A 1 315 ? 0.900 2.571 28.890 1.00 95.94 315 PHE A N 1
ATOM 2493 C CA . PHE A 1 315 ? 2.347 2.462 28.747 1.00 95.94 315 PHE A CA 1
ATOM 2494 C C . PHE A 1 315 ? 2.812 1.020 28.975 1.00 95.94 315 PHE A C 1
ATOM 2496 O O . PHE A 1 315 ? 2.228 0.273 29.759 1.00 95.94 315 PHE A O 1
ATOM 2503 N N . SER A 1 316 ? 3.865 0.597 28.280 1.00 95.56 316 SER A N 1
ATOM 2504 C CA . SER A 1 316 ? 4.464 -0.725 28.465 1.00 95.56 316 SER A CA 1
ATOM 2505 C C . SER A 1 316 ? 5.201 -0.811 29.800 1.00 95.56 316 SER A C 1
ATOM 2507 O O . SER A 1 316 ? 6.178 -0.101 29.999 1.00 95.56 316 SER A O 1
ATOM 2509 N N . LYS A 1 317 ? 4.853 -1.783 30.654 1.00 95.06 317 LYS A N 1
ATOM 2510 C CA . LYS A 1 317 ? 5.617 -2.072 31.887 1.00 95.06 317 LYS A CA 1
ATOM 2511 C C . LYS A 1 317 ? 7.022 -2.642 31.635 1.00 95.06 317 LYS A C 1
ATOM 2513 O O . LYS A 1 317 ? 7.798 -2.804 32.569 1.00 95.06 317 LYS A O 1
ATOM 2518 N N . LYS A 1 318 ? 7.363 -2.996 30.388 1.00 94.94 318 LYS A N 1
ATOM 2519 C CA . LYS A 1 318 ? 8.720 -3.434 29.997 1.00 94.94 318 LYS A CA 1
ATOM 2520 C C . LYS A 1 318 ? 9.661 -2.268 29.705 1.00 94.94 318 LYS A C 1
ATOM 2522 O O . LYS A 1 318 ? 10.853 -2.492 29.505 1.00 94.94 318 LYS A O 1
ATOM 2527 N N . ARG A 1 319 ? 9.125 -1.054 29.628 1.00 88.12 319 ARG A N 1
ATOM 2528 C CA . ARG A 1 319 ? 9.840 0.183 29.340 1.00 88.12 319 ARG A CA 1
ATOM 2529 C C . ARG A 1 319 ? 9.668 1.026 30.600 1.00 88.12 319 ARG A C 1
ATOM 2531 O O . ARG A 1 319 ? 8.542 1.230 31.030 1.00 88.12 319 ARG A O 1
ATOM 2538 N N . ASP A 1 320 ? 10.754 1.429 31.242 1.00 91.31 320 ASP A N 1
ATOM 2539 C CA . ASP A 1 320 ? 10.719 2.188 32.500 1.00 91.31 320 ASP A CA 1
ATOM 2540 C C . ASP A 1 320 ? 1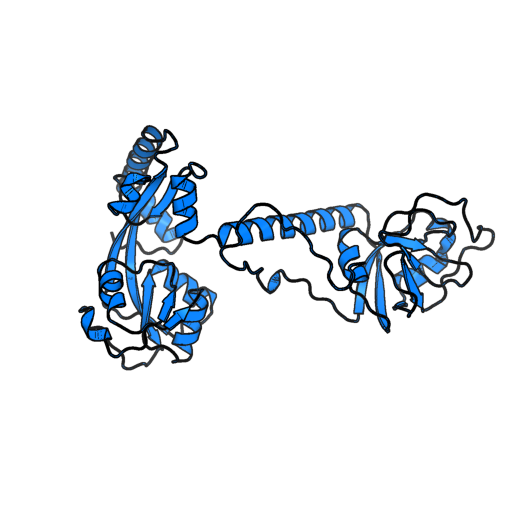0.144 3.605 32.274 1.00 91.31 320 ASP A C 1
ATOM 2542 O O . ASP A 1 320 ? 10.875 4.569 32.073 1.00 91.31 320 ASP A O 1
ATOM 2546 N N . LEU A 1 321 ? 8.813 3.705 32.167 1.00 94.69 321 LEU A N 1
ATOM 2547 C CA . LEU A 1 321 ? 8.082 4.884 31.678 1.00 94.69 321 LEU A CA 1
ATOM 2548 C C . LEU A 1 321 ? 7.163 5.509 32.736 1.00 94.69 321 LEU A C 1
ATOM 2550 O O . LEU A 1 321 ? 6.351 6.373 32.406 1.00 94.69 321 LEU A O 1
ATOM 2554 N N . HIS A 1 322 ? 7.293 5.112 34.002 1.00 93.88 322 HIS A N 1
ATOM 2555 C CA . HIS A 1 322 ? 6.420 5.583 35.079 1.00 93.88 322 HIS A CA 1
ATOM 2556 C C . HIS A 1 322 ? 6.410 7.116 35.204 1.00 93.88 322 HIS A C 1
ATOM 2558 O O . HIS A 1 322 ? 5.340 7.723 35.250 1.00 93.88 322 HIS A O 1
ATOM 2564 N N . SER A 1 323 ? 7.590 7.749 35.171 1.00 95.19 323 SER A N 1
ATOM 2565 C CA . SER A 1 323 ? 7.707 9.214 35.244 1.00 95.19 323 SER A CA 1
ATOM 2566 C C . SER A 1 323 ? 7.103 9.913 34.021 1.00 95.19 323 SER A C 1
ATOM 2568 O O . SER A 1 323 ? 6.480 10.963 34.155 1.00 95.19 323 SER A O 1
ATOM 2570 N N . LEU A 1 324 ? 7.221 9.316 32.828 1.00 95.06 324 LEU A N 1
ATOM 2571 C CA . LEU A 1 324 ? 6.591 9.859 31.623 1.00 95.06 324 LEU A CA 1
ATOM 2572 C C . LEU A 1 324 ? 5.062 9.805 31.725 1.00 95.06 324 LEU A C 1
ATOM 2574 O O . LEU A 1 324 ? 4.389 10.750 31.320 1.00 95.06 324 LEU A O 1
ATOM 2578 N N . ARG A 1 325 ? 4.514 8.724 32.289 1.00 96.12 325 ARG A N 1
ATOM 2579 C CA . ARG A 1 325 ? 3.080 8.616 32.569 1.00 96.12 325 ARG A CA 1
ATOM 2580 C C . ARG A 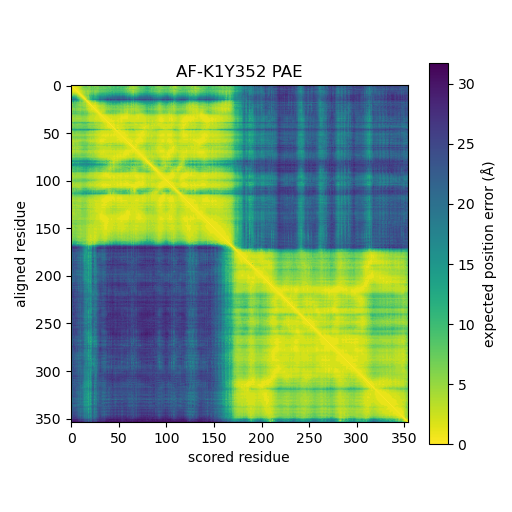1 325 ? 2.616 9.702 33.552 1.00 96.12 325 ARG A C 1
ATOM 2582 O O . ARG A 1 325 ? 1.591 10.320 33.290 1.00 96.12 325 ARG A O 1
ATOM 2589 N N . GLU A 1 326 ? 3.376 9.998 34.610 1.00 97.25 326 GLU A N 1
ATOM 2590 C CA . GLU A 1 326 ? 3.044 11.093 35.549 1.00 97.25 326 GLU A CA 1
ATOM 2591 C C . GLU A 1 326 ? 3.013 12.457 34.878 1.00 97.25 326 GLU A C 1
ATOM 2593 O O . GLU A 1 326 ? 2.048 13.201 35.037 1.00 97.25 326 GLU A O 1
ATOM 2598 N N . GLN A 1 327 ? 4.046 12.761 34.091 1.00 96.75 327 GLN A N 1
ATOM 2599 C CA . GLN A 1 327 ? 4.118 14.008 33.333 1.00 96.75 327 GLN A CA 1
ATOM 2600 C C . GLN A 1 327 ? 2.953 14.111 32.345 1.00 96.75 327 GLN A C 1
ATOM 2602 O O . GLN A 1 327 ? 2.337 15.166 32.220 1.00 96.75 327 GLN A O 1
ATOM 2607 N N . PHE A 1 328 ? 2.605 13.006 31.679 1.00 95.69 328 PHE A N 1
ATOM 2608 C CA . PHE A 1 328 ? 1.448 12.959 30.793 1.00 95.69 328 PHE A CA 1
ATOM 2609 C C . PHE A 1 328 ? 0.136 13.246 31.540 1.00 95.69 328 PHE A C 1
ATOM 2611 O O . PHE A 1 328 ? -0.667 14.046 31.062 1.00 95.69 328 PHE A O 1
ATOM 2618 N N . ASP A 1 329 ? -0.079 12.625 32.703 1.00 97.31 329 ASP A N 1
ATOM 2619 C CA . ASP A 1 329 ? -1.261 12.864 33.538 1.00 97.31 329 ASP A CA 1
ATOM 2620 C C . ASP A 1 329 ? -1.342 14.331 33.990 1.00 97.31 329 ASP A C 1
ATOM 2622 O O . ASP A 1 329 ? -2.412 14.943 33.948 1.00 97.31 329 ASP A O 1
ATOM 2626 N N . GLU A 1 330 ? -0.219 14.925 34.396 1.00 97.75 330 GLU A N 1
ATOM 2627 C CA . GLU A 1 330 ? -0.165 16.325 34.815 1.00 97.75 330 GLU A CA 1
ATOM 2628 C C . GLU A 1 330 ? -0.520 17.281 33.668 1.00 97.75 330 GLU A C 1
ATOM 2630 O O . GLU A 1 330 ? -1.387 18.147 33.827 1.00 97.75 330 GLU A O 1
ATOM 2635 N N . GLU A 1 331 ? 0.097 17.105 32.499 1.00 97.31 331 GLU A N 1
ATOM 2636 C CA . GLU A 1 331 ? -0.143 17.963 31.338 1.00 97.31 331 GLU A CA 1
ATOM 2637 C C . GLU A 1 331 ? -1.551 17.780 30.767 1.00 97.31 331 GLU A C 1
ATOM 2639 O O . GLU A 1 331 ? -2.235 18.766 30.487 1.00 97.31 331 GLU A O 1
ATOM 2644 N N . LEU A 1 332 ? -2.056 16.545 30.674 1.00 95.75 332 LEU A N 1
ATOM 2645 C CA . LEU A 1 332 ? -3.426 16.306 30.218 1.00 95.75 332 LEU A CA 1
ATOM 2646 C C . LEU A 1 332 ? -4.446 16.954 31.165 1.00 95.75 332 LEU A C 1
ATOM 2648 O O . LEU A 1 332 ? -5.429 17.545 30.707 1.00 95.75 332 LEU A O 1
ATOM 2652 N N . ARG A 1 333 ? -4.210 16.899 32.481 1.00 96.75 333 ARG A N 1
ATOM 2653 C CA . ARG A 1 333 ? -5.053 17.588 33.464 1.00 96.75 333 ARG A CA 1
ATOM 2654 C C . ARG A 1 333 ? -5.013 19.103 33.272 1.00 96.75 333 ARG A C 1
ATOM 2656 O O . ARG A 1 333 ? -6.075 19.727 33.259 1.00 96.75 333 ARG A O 1
ATOM 2663 N N . LYS A 1 334 ? -3.828 19.692 33.074 1.00 97.50 334 LYS A N 1
ATOM 2664 C CA . LYS A 1 334 ? -3.681 21.128 32.774 1.00 97.50 334 LYS A CA 1
ATOM 2665 C C . LYS A 1 334 ? -4.466 21.511 31.521 1.00 97.50 334 LYS A C 1
ATOM 2667 O O . LYS A 1 334 ? -5.297 22.410 31.600 1.00 97.50 334 LYS A O 1
ATOM 2672 N N . MET A 1 335 ? -4.291 20.783 30.415 1.00 96.38 335 MET A N 1
ATOM 2673 C CA . MET A 1 335 ? -4.993 21.041 29.149 1.00 96.38 335 MET A CA 1
ATOM 2674 C C . MET A 1 335 ? -6.520 20.961 29.282 1.00 96.38 335 MET A C 1
ATOM 2676 O O . MET A 1 335 ? -7.246 21.698 28.612 1.00 96.38 335 MET A O 1
ATOM 2680 N N . LYS A 1 336 ? -7.036 20.060 30.128 1.00 94.12 336 LYS A N 1
ATOM 2681 C CA . LYS A 1 336 ? -8.475 19.982 30.416 1.00 94.12 336 LYS A CA 1
ATOM 2682 C C . LYS A 1 336 ? -8.960 21.190 31.213 1.00 94.12 336 LYS A C 1
ATOM 2684 O O . LYS A 1 336 ? -9.986 21.761 30.859 1.00 94.12 336 LYS A O 1
ATOM 2689 N N . ILE A 1 337 ? -8.224 21.598 32.250 1.00 95.56 337 ILE A N 1
ATOM 2690 C CA . ILE A 1 337 ? -8.576 22.751 33.097 1.00 95.56 337 ILE A CA 1
ATOM 2691 C C . ILE A 1 337 ? -8.544 24.058 32.294 1.00 95.56 337 ILE A C 1
ATOM 2693 O O . ILE A 1 337 ? -9.433 24.891 32.445 1.00 95.56 337 ILE A O 1
ATOM 2697 N N . THR A 1 338 ? -7.549 24.241 31.422 1.00 96.56 338 THR A N 1
ATOM 2698 C CA . THR A 1 338 ? -7.415 25.448 30.587 1.00 96.56 338 THR A CA 1
ATOM 2699 C C . THR A 1 338 ? -8.382 25.475 29.401 1.00 96.56 338 THR A C 1
ATOM 2701 O O . THR A 1 338 ? -8.503 26.500 28.733 1.00 96.56 338 THR A O 1
ATOM 2704 N N . GLY A 1 339 ? -9.070 24.364 29.116 1.00 94.25 339 GLY A N 1
ATOM 2705 C CA . GLY A 1 339 ? -9.961 24.212 27.964 1.00 94.25 339 GLY A CA 1
ATOM 2706 C C . GLY A 1 339 ? -9.243 23.960 26.632 1.00 94.25 339 GLY A C 1
ATOM 2707 O O . GLY A 1 339 ? -9.910 23.749 25.617 1.00 94.25 339 GLY A O 1
ATOM 2708 N N . GLU A 1 340 ? -7.908 23.925 26.619 1.00 95.69 340 GLU A N 1
ATOM 2709 C CA . GLU A 1 340 ? -7.101 23.628 25.430 1.00 95.69 340 GLU A CA 1
ATOM 2710 C C . GLU A 1 340 ? -7.444 22.250 24.849 1.00 95.69 340 GLU A C 1
ATOM 2712 O O . GLU A 1 340 ? -7.574 22.091 23.633 1.00 95.69 340 GLU A O 1
ATOM 2717 N N . TYR A 1 341 ? -7.682 21.260 25.716 1.00 92.88 341 TYR A N 1
ATOM 2718 C CA . TYR A 1 341 ? -8.071 19.919 25.289 1.00 92.88 341 TYR A CA 1
ATOM 2719 C C . TYR A 1 341 ? -9.390 19.925 24.501 1.00 92.88 341 TYR A C 1
ATOM 2721 O O . TYR A 1 341 ? -9.481 19.342 23.420 1.00 92.88 341 TYR A O 1
ATOM 2729 N N . SER A 1 342 ? -10.404 20.639 24.992 1.00 90.38 342 SER A N 1
ATOM 2730 C CA . SER A 1 342 ? -11.703 20.748 24.319 1.00 90.38 342 SER A CA 1
ATOM 2731 C C . SER A 1 342 ? -11.596 21.485 22.981 1.00 90.38 342 SER A C 1
ATOM 2733 O O . SER A 1 342 ? -12.206 21.062 21.998 1.00 90.38 342 SER A O 1
ATOM 2735 N N . GLN A 1 343 ? -10.771 22.536 22.907 1.00 92.19 343 GLN A N 1
ATOM 2736 C CA . GLN A 1 343 ? -10.481 23.233 21.648 1.00 92.19 343 GLN A CA 1
ATOM 2737 C C . GLN A 1 343 ? -9.798 22.308 20.633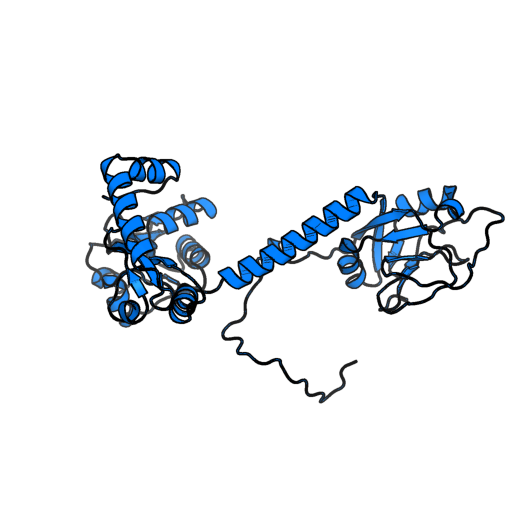 1.00 92.19 343 GLN A C 1
ATOM 2739 O O . GLN A 1 343 ? -10.138 22.335 19.447 1.00 92.19 343 GLN A O 1
ATOM 2744 N N . LEU A 1 344 ? -8.874 21.454 21.087 1.00 91.44 344 LEU A N 1
ATOM 2745 C CA . LEU A 1 344 ? -8.206 20.470 20.239 1.00 91.44 344 LEU A CA 1
ATOM 2746 C C . LEU A 1 344 ? -9.209 19.460 19.666 1.00 91.44 344 LEU A C 1
ATOM 2748 O O . LEU A 1 344 ? -9.198 19.200 18.462 1.00 91.44 344 LEU A O 1
ATOM 2752 N N . LEU A 1 345 ? -10.113 18.932 20.494 1.00 88.38 345 LEU A N 1
ATOM 2753 C CA . LEU A 1 345 ? -11.150 18.006 20.031 1.00 88.38 345 LEU A CA 1
ATOM 2754 C C . LEU A 1 345 ? -12.084 18.668 19.010 1.00 88.38 345 LEU A C 1
ATOM 2756 O O . LEU A 1 345 ? -12.301 18.110 17.931 1.00 88.38 345 LEU A O 1
ATOM 2760 N N . GLN A 1 346 ? -12.542 19.893 19.282 1.00 87.69 346 GLN A N 1
ATOM 2761 C CA . GLN A 1 346 ? -13.399 20.647 18.367 1.00 87.69 346 GLN A CA 1
ATOM 2762 C C . GLN A 1 346 ? -12.708 20.926 17.025 1.00 87.69 346 GLN A C 1
ATOM 2764 O O . GLN A 1 346 ? -13.308 20.721 15.968 1.00 87.69 346 GLN A O 1
ATOM 2769 N N . LYS A 1 347 ? -11.430 21.330 17.049 1.00 89.62 347 LYS A N 1
ATOM 2770 C CA . LYS A 1 347 ? -10.614 21.564 15.845 1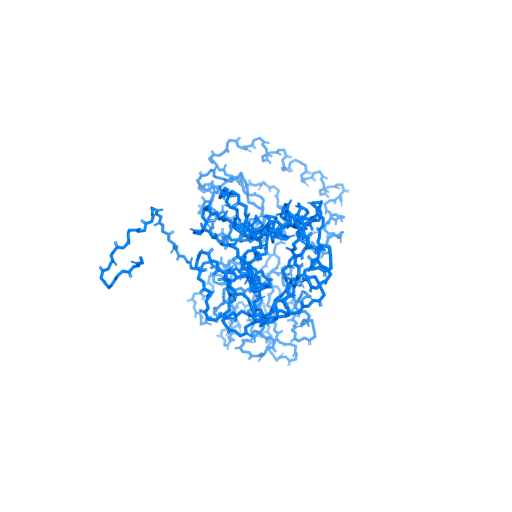.00 89.62 347 LYS A CA 1
ATOM 2771 C C . LYS A 1 347 ? -10.550 20.332 14.941 1.00 89.62 347 LYS A C 1
ATOM 2773 O O . LYS A 1 347 ? -10.518 20.469 13.719 1.00 89.62 347 LYS A O 1
ATOM 2778 N N . HIS A 1 348 ? -10.539 19.139 15.529 1.00 84.81 348 HIS A N 1
ATOM 2779 C CA . HIS A 1 348 ? -10.484 17.872 14.802 1.00 84.81 348 HIS A CA 1
ATOM 2780 C C . HIS A 1 348 ? -11.861 17.232 14.561 1.00 84.81 348 HIS A C 1
ATOM 2782 O O . HIS A 1 348 ? -11.928 16.124 14.029 1.00 84.81 348 HIS A O 1
ATOM 2788 N N . GLY A 1 349 ? -12.955 17.926 14.894 1.00 82.00 349 GLY A N 1
ATOM 2789 C CA . GLY A 1 349 ? -14.319 17.428 14.705 1.00 82.00 349 GLY A CA 1
ATOM 2790 C C . GLY A 1 349 ? -14.655 16.218 15.579 1.00 82.00 349 GLY A C 1
ATOM 2791 O O . GLY A 1 349 ? -15.541 15.442 15.227 1.00 82.00 349 GLY A O 1
ATOM 2792 N N . LEU A 1 350 ? -13.933 16.036 16.685 1.00 82.56 350 LEU A N 1
ATOM 2793 C CA . LEU A 1 350 ? -14.207 15.002 17.672 1.00 82.56 350 LEU A CA 1
ATOM 2794 C C . LEU A 1 350 ? -15.211 15.541 18.682 1.00 82.56 350 LEU A C 1
ATOM 2796 O O . LEU A 1 350 ? -15.039 16.639 19.214 1.00 82.56 350 LEU A O 1
ATOM 2800 N N . ILE A 1 351 ? -16.246 14.755 18.963 1.00 75.19 351 ILE A N 1
ATOM 2801 C CA . ILE A 1 351 ? -17.171 15.086 20.043 1.00 75.19 351 ILE A CA 1
ATOM 2802 C C . ILE A 1 351 ? -16.603 14.528 21.342 1.00 75.19 351 ILE A C 1
ATOM 2804 O O . ILE A 1 351 ? -16.296 13.335 21.436 1.00 75.19 351 ILE A O 1
ATOM 2808 N N . ASN A 1 352 ? -16.459 15.417 22.324 1.00 67.25 352 ASN A N 1
ATOM 2809 C CA . ASN A 1 352 ? -16.249 15.049 23.713 1.00 67.25 352 ASN A CA 1
ATOM 2810 C C . ASN A 1 352 ? -17.596 15.081 24.426 1.00 67.25 352 ASN A C 1
ATOM 2812 O O . ASN A 1 352 ? -18.333 16.054 24.291 1.00 67.25 352 ASN A O 1
ATOM 2816 N N . PHE A 1 353 ? -17.892 14.036 25.183 1.00 61.62 353 PHE A N 1
ATOM 2817 C CA . PHE A 1 353 ? -19.131 13.929 25.952 1.00 61.62 353 PHE A CA 1
ATOM 2818 C C . PHE A 1 353 ? -18.905 14.188 27.453 1.00 61.62 353 PHE A C 1
ATOM 2820 O O . PHE A 1 353 ? -19.742 13.825 28.276 1.00 61.62 353 PHE A O 1
ATOM 2827 N N . TYR A 1 354 ? -17.762 14.803 27.787 1.00 56.03 354 TYR A N 1
ATOM 2828 C CA . TYR A 1 354 ? -17.381 15.252 29.128 1.00 56.03 354 TYR A CA 1
ATOM 2829 C C . TYR A 1 354 ? -17.517 16.758 29.288 1.00 56.03 354 TYR A C 1
ATOM 2831 O O . TYR A 1 354 ? -17.114 17.479 28.343 1.00 56.03 354 TYR A O 1
#

Radius of gyration: 30.11 Å; Cα contacts (8 Å, |Δi|>4): 614; chains: 1; bounding box: 72×58×77 Å

Nearest PDB structures (foldseek):
  3mml-assembly2_E  TM=9.040E-01  e=2.641E-12  Mycolicibacterium smegmatis MC2 155
  8hnj-assembly1_A  TM=7.718E-01  e=1.557E-10  Escherichia coli 908519
  3h7m-assembly1_A  TM=8.442E-01  e=1.308E-08  Geobacter sulfurreducens
  4zv1-assembly1_A  TM=7.489E-01  e=2.986E-09  synthetic construct
  5wjp-assembly1_A  TM=6.060E-01  e=1.231E-09  Candidatus Pelagibacter ubique HTCC1062

Mean predicted aligned error: 13.18 Å

pLDDT: mean 90.41, std 8.83, range [51.78, 98.69]

Foldseek 3Di:
DDDPPDDDDDDDDDPPDDFDFPPVLDDDADLEAEFEKAFDPVLVFQVVLLVCQQVWKWFFAPPDDQQKTWTHDPAGDTDPPDDQWADKDFDDQQFWFQHPRRITIGGHDPHGIGTGGTGIGGAPLCSVNSVPHDGGRMYHYHYDDPVVSVVSVVVSVVSVVVRVVVRVVLQAVVVQLVCLQVVVDFKDFFDFDDDVSVVWWDWFPDQLAWFWKFKKAWPPAPDADPLQLVSCQPWAEEDAPRDDLDPQCVVVVVPHDYHYDNDVLVRVVCRLVVVTGIYMDGPVVVVVSCVVVVNPNTMDTHPHINDTTGTTMIGGPVDPCPVVSVVVNVVSVVCVVVVVSVVVCVVVVHDGPD

Solvent-accessible surface area (backbone atoms only — not comparable to full-atom values): 20057 Å² total; per-residue (Å²): 131,92,58,90,89,69,81,82,86,76,77,93,80,82,81,92,67,91,84,77,79,61,74,89,77,52,86,83,87,61,61,70,38,79,41,46,24,32,77,21,91,44,33,91,42,19,67,76,16,50,55,48,52,50,71,42,63,29,30,34,33,86,60,56,55,65,39,28,38,32,34,44,59,79,64,38,48,66,43,87,95,56,75,61,55,48,79,72,37,82,44,56,60,26,34,26,27,38,45,89,81,16,42,44,29,39,30,25,85,66,36,56,65,47,36,48,43,25,49,23,28,38,39,80,78,42,50,69,58,61,76,68,60,49,64,73,25,35,41,31,40,39,84,45,55,73,67,57,49,51,54,49,43,51,50,55,49,51,52,52,52,48,49,49,51,50,64,61,61,68,50,47,72,67,43,58,53,49,29,17,61,69,47,75,35,65,66,41,76,72,36,71,85,48,78,78,53,55,75,39,33,45,66,39,85,47,68,68,47,70,46,44,26,27,40,32,32,28,54,91,54,89,81,78,70,89,61,52,81,76,72,53,74,87,47,45,32,30,42,40,80,82,61,85,70,50,70,71,50,57,62,51,54,76,81,50,74,68,47,74,31,95,42,65,67,59,37,51,53,34,22,56,71,63,76,25,52,35,32,71,38,44,49,68,64,43,55,53,50,36,60,76,67,71,38,66,88,36,38,40,74,50,91,46,58,72,46,75,42,64,13,17,41,31,31,12,66,68,40,100,46,67,68,58,45,50,52,49,34,54,51,53,50,48,31,53,76,74,42,54,45,58,52,53,34,53,76,70,72,44,83,76,97,121

Sequence (354 aa):
PLQKDDRLCRGIGSLPEPRRIPMELVPKYQERIILRAIPGPQDDYFEEGLDTFFSSEFVVSHEANRMGYRLTGPAIKQKAGKPSSIISESSLPGGVQIPPNGQPIILLAEQTVGGYTKIATVISSDLGLIGQAIPGNTIRFQRVDLETAYALKKNAKQIVDHIKTIVELTDTVRDMQRWCAAGKADAIFTAYRNAEREQFLEYSEEVLMAQELFFYKKKGSPFQFDGRIASIHNARIGIVSTISYGQAFDKYRQFIRLDKANQLTHSFQKLAKGRIDLLPSNYNVAEYTIKKMGIEQQVERLPQLIESVPSYIAFSKKRDLHSLREQFDEELRKMKITGEYSQLLQKHGLINFY

Secondary structure (DSSP, 8-state):
---TT--PPPPSS---S-----GGGSPPP-SEEEEEEEE-SSGGG-HHHHHHHHHSEEEEEEEESSSEEEEESSPPPPPTTS-SEEEEEE--TTEEEE-TT---EEE-TT--EEEEEEEEEE-GGGHHHHTT--TT-EEEEEE--HHHHHHHHHHHHHHHHHHHHHHHHTS-HHHHHHHHHTTS-SEEEEEEP-HHHHTTEEE-SS--EEEEEEEEEETT------S-GGGGTTS-EEEETT----HHHHHHGGGS-EEEESSHHHHHHHHHTTS-SBEEEEHHHHHHHHHHHT-TTTEEEEEEEEEEEEEEEEEETTS--HHHHHHHHHHHHHHHHTSHHHHHHHHTTPPP--